Protein AF-A0A183K2U5-F1 (afdb_monomer_lite)

Structure (mmCIF, N/CA/C/O backbone):
data_AF-A0A183K2U5-F1
#
_entry.id   AF-A0A183K2U5-F1
#
loop_
_atom_site.group_PDB
_atom_site.id
_atom_site.type_symbol
_atom_site.label_atom_id
_atom_site.label_alt_id
_atom_site.label_comp_id
_atom_site.label_asym_id
_atom_site.label_entity_id
_atom_site.label_seq_id
_atom_site.pdbx_PDB_ins_code
_atom_site.Cartn_x
_atom_site.Cartn_y
_atom_site.Cartn_z
_atom_site.occupancy
_atom_site.B_iso_or_equiv
_atom_site.auth_seq_id
_atom_site.auth_comp_id
_atom_site.auth_asym_id
_atom_site.auth_atom_id
_atom_site.pdbx_PDB_model_num
ATOM 1 N N . MET A 1 1 ? -10.215 4.666 34.645 1.00 35.78 1 MET A N 1
ATOM 2 C CA . MET A 1 1 ? -9.628 5.693 35.531 1.00 35.78 1 MET A CA 1
ATOM 3 C C . MET A 1 1 ? -9.126 6.843 34.674 1.00 35.78 1 MET A C 1
ATOM 5 O O . MET A 1 1 ? -8.357 6.594 33.752 1.00 35.78 1 MET A O 1
ATOM 9 N N . LEU A 1 2 ? -9.629 8.056 34.915 1.00 41.62 2 LEU A N 1
ATOM 10 C CA . LEU A 1 2 ? -9.205 9.283 34.233 1.00 41.62 2 LEU A CA 1
ATOM 11 C C . LEU A 1 2 ? -7.811 9.688 34.734 1.00 41.62 2 LEU A C 1
ATOM 13 O O . LEU A 1 2 ? -7.571 9.719 35.938 1.00 41.62 2 LEU A O 1
ATOM 17 N N . SER A 1 3 ? -6.882 9.973 33.821 1.00 43.44 3 SER A N 1
ATOM 18 C CA . SER A 1 3 ? -5.580 10.536 34.183 1.00 43.44 3 SER A CA 1
ATOM 19 C C . SER A 1 3 ? -5.747 12.036 34.419 1.00 43.44 3 SER A C 1
ATOM 21 O O . SER A 1 3 ? -5.803 12.812 33.472 1.00 43.44 3 SER A O 1
ATOM 23 N N . ASN A 1 4 ? -5.813 12.444 35.686 1.00 51.34 4 ASN A N 1
ATOM 24 C CA . ASN A 1 4 ? -6.000 13.839 36.108 1.00 51.34 4 ASN A CA 1
ATOM 25 C C . ASN A 1 4 ? -4.721 14.701 36.018 1.00 51.34 4 ASN A C 1
ATOM 27 O O . ASN A 1 4 ? -4.614 15.704 36.721 1.00 51.34 4 ASN A O 1
ATOM 31 N N . LYS A 1 5 ? -3.726 14.327 35.204 1.00 52.75 5 LYS A N 1
ATOM 32 C CA . LYS A 1 5 ? -2.499 15.120 35.036 1.00 52.75 5 LYS A CA 1
ATOM 33 C C . LYS A 1 5 ? -2.330 15.571 33.583 1.00 52.75 5 LYS A C 1
ATOM 35 O O . LYS A 1 5 ? -2.368 14.713 32.697 1.00 52.75 5 LYS A O 1
ATOM 40 N N . PRO A 1 6 ? -2.119 16.876 33.332 1.00 54.81 6 PRO A N 1
ATOM 41 C CA . PRO A 1 6 ? -1.833 17.376 31.996 1.00 54.81 6 PRO A CA 1
ATOM 42 C C . PRO A 1 6 ? -0.480 16.835 31.519 1.00 54.81 6 PRO A C 1
ATOM 44 O O . PRO A 1 6 ? 0.521 16.931 32.229 1.00 54.81 6 PRO A O 1
ATOM 47 N N . GLN A 1 7 ? -0.439 16.276 30.310 1.00 56.00 7 GLN A N 1
ATOM 48 C CA . GLN A 1 7 ? 0.816 15.960 29.627 1.00 56.00 7 GLN A CA 1
ATOM 49 C C . GLN A 1 7 ? 1.183 17.173 28.768 1.00 56.00 7 GLN A C 1
ATOM 51 O O . GLN A 1 7 ? 0.490 17.481 27.801 1.00 56.00 7 GLN A O 1
ATOM 56 N N . GLY A 1 8 ? 2.219 17.919 29.167 1.00 62.19 8 GLY A N 1
ATOM 57 C CA . GLY A 1 8 ? 2.705 19.083 28.410 1.00 62.19 8 GLY A CA 1
ATOM 58 C C . GLY A 1 8 ? 1.674 20.208 28.228 1.00 62.19 8 GLY A C 1
ATOM 59 O O . GLY A 1 8 ? 1.633 20.826 27.172 1.00 62.19 8 GLY A O 1
ATOM 60 N N . GLY A 1 9 ? 0.795 20.440 29.212 1.00 68.75 9 GLY A N 1
ATOM 61 C CA . GLY A 1 9 ? -0.266 21.460 29.131 1.00 68.75 9 GLY A CA 1
ATOM 62 C C . GLY A 1 9 ? -1.542 21.018 28.402 1.00 68.75 9 GLY A C 1
ATOM 63 O O . GLY A 1 9 ? -2.513 21.769 28.369 1.00 68.75 9 GLY A O 1
ATOM 64 N N . THR A 1 10 ? -1.584 19.788 27.879 1.00 67.94 10 THR A N 1
ATOM 65 C CA . THR A 1 10 ? -2.770 19.209 27.232 1.00 67.94 10 THR A CA 1
ATOM 66 C C . THR A 1 10 ? -3.472 18.227 28.170 1.00 67.94 10 THR A C 1
ATOM 68 O O . THR A 1 10 ? -2.846 17.322 28.731 1.00 67.94 10 THR A O 1
ATOM 71 N N . TRP A 1 11 ? -4.790 18.377 28.331 1.00 70.38 11 TRP A N 1
ATOM 72 C CA . TRP A 1 11 ? -5.633 17.383 28.998 1.00 70.38 11 TRP A CA 1
ATOM 73 C C . TRP A 1 11 ? -6.009 16.286 28.002 1.00 70.38 11 TRP A C 1
ATOM 75 O O . TRP A 1 11 ? -6.699 16.544 27.018 1.00 70.38 11 TRP A O 1
ATOM 85 N N . ALA A 1 12 ? -5.559 15.059 28.257 1.00 73.38 12 ALA A N 1
ATOM 86 C CA . ALA A 1 12 ? -5.861 13.909 27.415 1.00 73.38 12 ALA A CA 1
ATOM 87 C C . ALA A 1 12 ? -6.931 13.025 28.071 1.00 73.38 12 ALA A C 1
ATOM 89 O O . ALA A 1 12 ? -6.702 12.414 29.117 1.00 73.38 12 ALA A O 1
ATOM 90 N N . TYR A 1 13 ? -8.090 12.914 27.424 1.00 76.44 13 TYR A N 1
ATOM 91 C CA . TYR A 1 13 ? -9.154 11.998 27.833 1.00 76.44 13 TYR A CA 1
ATOM 92 C C . TYR A 1 13 ? -8.986 10.669 27.100 1.00 76.44 13 TYR A C 1
ATOM 94 O O . TYR A 1 13 ? -9.321 10.541 25.923 1.00 76.44 13 TYR A O 1
ATOM 102 N N . ARG A 1 14 ? -8.433 9.667 27.790 1.00 78.12 14 ARG A N 1
ATOM 103 C CA . ARG A 1 14 ? -8.202 8.340 27.210 1.00 78.12 14 ARG A CA 1
ATOM 104 C C . ARG A 1 14 ? -9.402 7.428 27.448 1.00 78.12 14 ARG A C 1
ATOM 106 O O . ARG A 1 14 ? -9.672 7.044 28.584 1.00 78.12 14 ARG A O 1
ATOM 113 N N . VAL A 1 15 ? -10.064 7.026 26.367 1.00 80.00 15 VAL A N 1
ATOM 114 C CA . VAL A 1 15 ? -11.044 5.932 26.374 1.00 80.00 15 VAL A CA 1
ATOM 115 C C . VAL A 1 15 ? -10.327 4.643 25.985 1.00 80.00 15 VAL A C 1
ATOM 117 O O . VAL A 1 15 ? -9.595 4.606 24.997 1.00 80.00 15 VAL A O 1
ATOM 120 N N . VAL A 1 16 ? -10.505 3.591 26.782 1.00 82.25 16 VAL A N 1
ATOM 121 C CA . VAL A 1 16 ? -9.939 2.265 26.513 1.00 82.25 16 VAL A CA 1
ATOM 122 C C . VAL A 1 16 ? -11.089 1.279 26.395 1.00 82.25 16 VAL A C 1
ATOM 124 O O . VAL A 1 16 ? -11.816 1.059 27.360 1.00 82.25 16 VAL A O 1
ATOM 127 N N . LEU A 1 17 ? -11.237 0.696 25.208 1.00 79.19 17 LEU A N 1
ATOM 128 C CA . LEU A 1 17 ? -12.183 -0.381 24.949 1.00 79.19 17 LEU A CA 1
ATOM 129 C C . LEU A 1 17 ? -11.434 -1.719 25.037 1.00 79.19 17 LEU A C 1
ATOM 131 O O . LEU A 1 17 ? -10.534 -1.995 24.234 1.00 79.19 17 LEU A O 1
ATOM 135 N N . ASN A 1 18 ? -11.790 -2.524 26.036 1.00 80.19 18 ASN A N 1
ATOM 136 C CA . ASN A 1 18 ? -11.245 -3.863 26.265 1.00 80.19 18 ASN A CA 1
ATOM 137 C C . ASN A 1 18 ? -12.247 -4.917 25.789 1.00 80.19 18 ASN A C 1
ATOM 139 O O . ASN A 1 18 ? -13.444 -4.661 25.817 1.00 80.19 18 ASN A O 1
ATOM 143 N N . GLN A 1 19 ? -11.7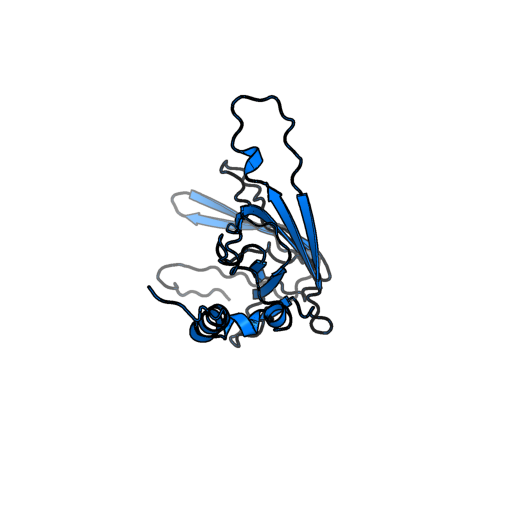54 -6.095 25.387 1.00 83.31 19 GLN A N 1
ATOM 144 C CA . GLN A 1 19 ? -12.591 -7.230 24.962 1.00 83.31 19 GLN A CA 1
ATOM 145 C C . GLN A 1 19 ? -13.635 -6.826 23.902 1.00 83.31 19 GLN A C 1
ATOM 147 O O . GLN A 1 19 ? -14.836 -6.993 24.086 1.00 83.31 19 GLN A O 1
ATOM 152 N N . ILE A 1 20 ? -13.155 -6.249 22.794 1.00 83.12 20 ILE A N 1
ATOM 153 C CA . ILE A 1 20 ? -14.001 -5.810 21.677 1.00 83.12 20 ILE A CA 1
ATOM 154 C C . ILE A 1 20 ? -14.855 -6.978 21.175 1.00 83.12 20 ILE A C 1
ATOM 156 O O . ILE A 1 20 ? -14.341 -8.048 20.859 1.00 83.12 20 ILE A O 1
ATOM 160 N N . THR A 1 21 ? -16.154 -6.730 21.061 1.00 88.25 21 THR A N 1
ATOM 161 C CA . THR A 1 21 ? -17.156 -7.639 20.488 1.00 88.25 21 THR A CA 1
ATOM 162 C C . THR A 1 21 ? -17.820 -6.967 19.291 1.00 88.25 21 THR A C 1
ATOM 164 O O . THR A 1 21 ? -17.635 -5.769 19.074 1.00 88.25 21 THR A O 1
ATOM 167 N N . SER A 1 22 ? -18.635 -7.704 18.534 1.00 85.88 22 SER A N 1
ATOM 168 C CA . SER A 1 22 ? -19.388 -7.157 17.395 1.00 85.88 22 SER A CA 1
ATOM 169 C C . SER A 1 22 ? -20.237 -5.932 17.758 1.00 85.88 22 SER A C 1
ATOM 171 O O . SER A 1 22 ? -20.364 -5.021 16.949 1.00 85.88 22 SER A O 1
ATOM 173 N N . GLN A 1 23 ? -20.750 -5.861 18.989 1.00 88.88 23 GLN A N 1
ATOM 174 C CA . GLN A 1 23 ? -21.552 -4.733 19.479 1.00 88.88 23 GLN A CA 1
ATOM 175 C C . GLN A 1 23 ? -20.765 -3.423 19.607 1.00 88.88 23 GLN A C 1
ATOM 177 O O . GLN A 1 23 ? -21.372 -2.363 19.657 1.00 88.88 23 GLN A O 1
ATOM 182 N N . HIS A 1 24 ? -19.434 -3.485 19.666 1.00 89.38 24 HIS A N 1
ATOM 183 C CA . HIS A 1 24 ? -18.562 -2.313 19.757 1.00 89.38 24 HIS A CA 1
ATOM 184 C C . HIS A 1 24 ? -18.124 -1.791 18.380 1.00 89.38 24 HIS A C 1
ATOM 186 O O . HIS A 1 24 ? -17.450 -0.767 18.298 1.00 89.38 24 HIS A O 1
ATOM 192 N N . LEU A 1 25 ? -18.443 -2.507 17.296 1.00 89.00 25 LEU A N 1
ATOM 193 C CA . LEU A 1 25 ? -18.005 -2.163 15.943 1.00 89.00 25 LEU A CA 1
ATOM 194 C C . LEU A 1 25 ? -18.954 -1.140 15.317 1.00 89.00 25 LEU A C 1
ATOM 196 O O . LEU A 1 25 ? -19.817 -1.478 14.507 1.00 89.00 25 LEU A O 1
ATOM 200 N N . HIS A 1 26 ? -18.831 0.112 15.740 1.00 88.31 26 HIS A N 1
ATOM 201 C CA . HIS A 1 26 ? -19.647 1.207 15.232 1.00 88.31 26 HIS A CA 1
ATOM 202 C C . HIS A 1 26 ? -18.900 2.544 15.283 1.00 88.31 26 HIS A C 1
ATOM 204 O O . HIS A 1 26 ? -17.752 2.646 15.727 1.00 88.31 26 HIS A O 1
ATOM 210 N N . GLU A 1 27 ? -19.569 3.594 14.810 1.00 90.81 27 GLU A N 1
ATOM 211 C CA . GLU A 1 27 ? -19.075 4.961 14.902 1.00 90.81 27 GLU A CA 1
ATOM 212 C C . GLU A 1 27 ? -19.285 5.511 16.322 1.00 90.81 27 GLU A C 1
ATOM 214 O O . GLU A 1 27 ? -20.368 5.421 16.902 1.00 90.81 27 GLU A O 1
ATOM 219 N N . TYR A 1 28 ? -18.233 6.090 16.881 1.00 89.00 28 TYR A N 1
ATOM 220 C CA . TYR A 1 28 ? -18.214 6.845 18.121 1.00 89.00 28 TYR A CA 1
ATOM 221 C C . TYR A 1 28 ? -18.011 8.325 17.808 1.00 89.00 28 TYR A C 1
ATOM 223 O O . TYR A 1 28 ? -17.389 8.696 16.812 1.00 89.00 28 TYR A O 1
ATOM 231 N N . MET A 1 29 ? -18.490 9.186 18.699 1.00 90.06 29 MET A N 1
ATOM 232 C CA . MET A 1 29 ? -18.302 10.628 18.597 1.00 90.06 29 MET A CA 1
ATOM 233 C C . MET A 1 29 ? -17.477 11.126 19.778 1.00 90.06 29 MET A C 1
ATOM 235 O O . MET A 1 29 ? -17.897 11.043 20.931 1.00 90.06 29 MET A O 1
ATOM 239 N N . CYS A 1 30 ? -16.304 11.671 19.479 1.00 88.38 30 CYS A N 1
ATOM 240 C CA . CYS A 1 30 ? -15.515 12.441 20.423 1.00 88.38 30 CYS A CA 1
ATOM 241 C C . CYS A 1 30 ? -15.963 13.900 20.350 1.00 88.38 30 CYS A C 1
ATOM 243 O O . CYS A 1 30 ? -15.876 14.523 19.293 1.00 88.38 30 CYS A O 1
ATOM 245 N N . LYS A 1 31 ? -16.453 14.444 21.462 1.00 89.94 31 LYS A N 1
ATOM 246 C CA . LYS A 1 31 ? -16.881 15.840 21.559 1.00 89.94 31 LYS A CA 1
ATOM 247 C C . LYS A 1 31 ? -15.952 16.594 22.498 1.00 89.94 31 LYS A C 1
ATOM 249 O O . LYS A 1 31 ? -15.864 16.259 23.677 1.00 89.94 31 LYS A O 1
ATOM 254 N N . ALA A 1 32 ? -15.301 17.629 21.982 1.00 88.81 32 ALA A N 1
ATOM 255 C CA . ALA A 1 32 ? -14.567 18.605 22.777 1.00 88.81 32 ALA A CA 1
ATOM 256 C C . ALA A 1 32 ? -15.425 19.865 22.930 1.00 88.81 32 ALA A C 1
ATOM 258 O O . ALA A 1 32 ? -16.051 20.310 21.965 1.00 88.81 32 ALA A O 1
ATOM 259 N N . ASN A 1 33 ? -15.489 20.428 24.136 1.00 91.69 33 ASN A N 1
ATOM 260 C CA . ASN A 1 33 ? -16.308 21.602 24.434 1.00 91.69 33 ASN A CA 1
ATOM 261 C C . ASN A 1 33 ? -15.547 22.574 25.342 1.00 91.69 33 ASN A C 1
ATOM 263 O O . ASN A 1 33 ? -14.947 22.147 26.328 1.00 91.69 33 ASN A O 1
ATOM 267 N N . ASN A 1 34 ? -15.593 23.865 25.021 1.00 90.00 34 ASN A N 1
ATOM 268 C CA . ASN A 1 34 ? -15.089 24.953 25.856 1.00 90.00 34 ASN A CA 1
ATOM 269 C C . ASN A 1 34 ? -16.057 26.153 25.809 1.00 90.00 34 ASN A C 1
ATOM 271 O O . ASN A 1 34 ? -17.138 26.066 25.231 1.00 90.00 34 ASN A O 1
ATOM 275 N N . SER A 1 35 ? -15.687 27.274 26.431 1.00 95.69 35 SER A N 1
ATOM 276 C CA . SER A 1 35 ? -16.526 28.482 26.469 1.00 95.69 35 SER A CA 1
ATOM 277 C C . SER A 1 35 ? -16.775 29.128 25.099 1.00 95.69 35 SER A C 1
ATOM 279 O O . SER A 1 35 ? -17.716 29.904 24.972 1.00 95.69 35 SER A O 1
ATOM 281 N N . LEU A 1 36 ? -15.957 28.829 24.086 1.00 95.12 36 LEU A N 1
ATOM 282 C CA . LEU A 1 36 ? -16.070 29.384 22.733 1.00 95.12 36 LEU A CA 1
ATOM 283 C C . LEU A 1 36 ? -16.898 28.495 21.797 1.00 95.12 36 LEU A C 1
ATOM 285 O O . LEU A 1 36 ? -17.359 28.963 20.759 1.00 95.12 36 LEU A O 1
ATOM 289 N N . GLY A 1 37 ? -17.086 27.219 22.138 1.00 94.00 37 GLY A N 1
ATOM 290 C CA . GLY A 1 37 ? -17.898 26.303 21.352 1.00 94.00 37 GLY A CA 1
ATOM 291 C C . GLY A 1 37 ? -17.487 24.846 21.496 1.00 94.00 37 GLY A C 1
ATOM 292 O O . GLY A 1 37 ? -16.768 24.448 22.416 1.00 94.00 37 GLY A O 1
ATOM 293 N N . SER A 1 38 ? -17.955 24.036 20.546 1.00 93.38 38 SER A N 1
ATOM 294 C CA . SER A 1 38 ? -17.740 22.596 20.547 1.00 93.38 38 SER A CA 1
ATOM 295 C C . SER A 1 38 ? -17.331 22.075 19.176 1.00 93.38 38 SER A C 1
ATOM 297 O O . SER A 1 38 ? -17.865 22.496 18.153 1.00 93.38 38 SER A O 1
ATOM 299 N N . VAL A 1 39 ? -16.405 21.119 19.178 1.00 92.88 39 VAL A N 1
ATOM 300 C CA . VAL A 1 39 ? -15.969 20.374 17.997 1.00 92.88 39 VAL A CA 1
ATOM 301 C C . VAL A 1 39 ? -16.289 18.901 18.213 1.00 92.88 39 VAL A C 1
ATOM 303 O O . VAL A 1 39 ? -16.010 18.347 19.278 1.00 92.88 39 VAL A O 1
ATOM 306 N N . ASN A 1 40 ? -16.860 18.269 17.188 1.00 90.31 40 ASN A N 1
ATOM 307 C CA . ASN A 1 40 ? -17.148 16.840 17.167 1.00 90.31 40 ASN A CA 1
ATOM 308 C C . ASN A 1 40 ? -16.226 16.148 16.161 1.00 90.31 40 ASN A C 1
ATOM 310 O O . ASN A 1 40 ? -16.131 16.576 15.013 1.00 90.31 40 ASN A O 1
ATOM 314 N N . GLN A 1 41 ? -15.611 15.046 16.573 1.00 88.25 41 GLN A N 1
ATOM 315 C CA . GLN A 1 41 ? -14.818 14.171 15.724 1.00 88.25 41 GLN A CA 1
ATOM 316 C C . GLN A 1 41 ? -15.409 12.763 15.768 1.00 88.25 41 GLN A C 1
ATOM 318 O O . GLN A 1 41 ? -15.534 12.163 16.835 1.00 88.25 41 GLN A O 1
ATOM 323 N N . LYS A 1 42 ? -15.763 12.229 14.601 1.00 87.56 42 LYS A N 1
ATOM 324 C CA . LYS A 1 42 ? -16.209 10.840 14.457 1.00 87.56 42 LYS A CA 1
ATOM 325 C C . LYS A 1 42 ? -15.004 9.898 14.455 1.00 87.56 42 LYS A C 1
ATOM 327 O O . LYS A 1 42 ? -13.953 10.238 13.903 1.00 87.56 42 LYS A O 1
ATOM 332 N N . LEU A 1 43 ? -15.173 8.732 15.067 1.00 84.75 43 LEU A N 1
ATOM 333 C CA . LEU A 1 43 ? -14.204 7.644 15.127 1.00 84.75 43 LEU A CA 1
ATOM 334 C C . LEU A 1 43 ? -14.928 6.332 14.838 1.00 84.75 43 LEU A C 1
ATOM 336 O O . LEU A 1 43 ? -15.852 5.981 15.556 1.00 84.75 43 LEU A O 1
ATOM 340 N N . GLU A 1 44 ? -14.489 5.580 13.841 1.00 86.44 44 GLU A N 1
ATOM 341 C CA . GLU A 1 44 ? -15.018 4.243 13.582 1.00 86.44 44 GLU A CA 1
ATOM 342 C C . GLU A 1 44 ? -14.163 3.190 14.290 1.00 86.44 44 GLU A C 1
ATOM 344 O O . GLU A 1 44 ? -12.939 3.161 14.133 1.00 86.44 44 GLU A O 1
ATOM 349 N N . VAL A 1 45 ? -14.801 2.314 15.069 1.00 86.44 45 VAL A N 1
ATOM 350 C CA . VAL A 1 45 ? -14.155 1.105 15.587 1.00 86.44 45 VAL A CA 1
ATOM 351 C C . VAL A 1 45 ? -14.479 -0.038 14.636 1.00 86.44 45 VAL A C 1
ATOM 353 O O . VAL A 1 45 ? -15.630 -0.435 14.491 1.00 86.44 45 VAL A O 1
ATOM 356 N N . THR A 1 46 ? -13.449 -0.574 13.990 1.00 88.88 46 THR A N 1
ATOM 357 C CA . THR A 1 46 ? -13.569 -1.637 12.990 1.00 88.88 46 THR A CA 1
ATOM 358 C C . THR A 1 46 ? -12.539 -2.736 13.235 1.00 88.88 46 THR A C 1
ATOM 360 O O . THR A 1 46 ? -11.552 -2.548 13.950 1.00 88.88 46 THR A O 1
ATOM 363 N N . VAL A 1 47 ? -12.781 -3.900 12.638 1.00 88.75 47 VAL A N 1
ATOM 364 C CA . VAL A 1 47 ? -11.817 -5.005 12.565 1.00 88.75 47 VAL A CA 1
ATOM 365 C C . VAL A 1 47 ? -10.858 -4.862 11.384 1.00 88.75 47 VAL A C 1
ATOM 367 O O . VAL A 1 47 ? -9.876 -5.597 11.327 1.00 88.75 47 VAL A O 1
ATOM 370 N N . ALA A 1 48 ? -11.114 -3.941 10.450 1.00 90.94 48 ALA A N 1
ATOM 371 C CA . ALA A 1 48 ? -10.231 -3.699 9.315 1.00 90.94 48 ALA A CA 1
ATOM 372 C C . ALA A 1 48 ? -8.866 -3.140 9.763 1.00 90.94 48 ALA A C 1
ATOM 374 O O . ALA A 1 48 ? -8.797 -2.398 10.748 1.00 90.94 48 ALA A O 1
ATOM 375 N N . PRO A 1 49 ? -7.773 -3.448 9.041 1.00 91.50 49 PRO A N 1
ATOM 376 C CA . PRO A 1 49 ? -6.509 -2.747 9.230 1.00 91.50 49 PRO A CA 1
ATOM 377 C C . PRO A 1 49 ? -6.708 -1.246 9.001 1.00 91.50 49 PRO A C 1
ATOM 379 O O . PRO A 1 49 ? -7.492 -0.845 8.138 1.00 91.50 49 PRO A O 1
ATOM 382 N N . ALA A 1 50 ? -5.960 -0.398 9.700 1.00 89.81 50 ALA A N 1
ATOM 383 C CA . ALA A 1 50 ? -5.920 1.021 9.372 1.00 89.81 50 ALA A CA 1
ATOM 384 C C . ALA A 1 50 ? -5.444 1.214 7.916 1.00 89.81 50 ALA A C 1
ATOM 386 O O . ALA A 1 50 ? -4.590 0.446 7.456 1.00 89.81 50 ALA A O 1
ATOM 387 N N . PRO A 1 51 ? -5.952 2.224 7.186 1.00 91.44 51 PRO A N 1
ATOM 388 C CA . PRO A 1 51 ? -5.485 2.524 5.837 1.00 91.44 51 PRO A CA 1
ATOM 389 C C . PRO A 1 51 ? -3.948 2.574 5.770 1.00 91.44 51 PRO A C 1
ATOM 391 O O . PRO A 1 51 ? -3.336 3.295 6.567 1.00 91.44 51 PRO A O 1
ATOM 394 N N . PRO A 1 52 ? -3.303 1.805 4.876 1.00 92.25 52 PRO A N 1
ATOM 395 C CA . PRO A 1 52 ? -1.852 1.795 4.771 1.00 92.25 52 PRO A CA 1
ATOM 396 C C . PRO A 1 52 ? -1.316 3.146 4.292 1.00 92.25 52 PRO A C 1
ATOM 398 O O . PRO A 1 52 ? -1.896 3.798 3.420 1.00 92.25 52 PRO A O 1
ATOM 401 N N . LYS A 1 53 ? -0.169 3.542 4.845 1.00 91.75 53 LYS A N 1
ATOM 402 C CA . LYS A 1 53 ? 0.554 4.767 4.504 1.00 91.75 53 LYS A CA 1
ATOM 403 C C . LYS A 1 53 ? 1.911 4.418 3.904 1.00 91.75 53 LYS A C 1
ATOM 405 O O . LYS A 1 53 ? 2.716 3.762 4.559 1.00 91.75 53 LYS A O 1
ATOM 410 N N . ILE A 1 54 ? 2.169 4.891 2.688 1.00 91.62 54 ILE A N 1
ATOM 411 C CA . ILE A 1 54 ? 3.473 4.763 2.026 1.00 91.62 54 ILE A CA 1
ATOM 412 C C . ILE A 1 54 ? 4.459 5.748 2.667 1.00 91.62 54 ILE A C 1
ATOM 414 O O . ILE A 1 54 ? 4.102 6.890 2.967 1.00 91.62 54 ILE A O 1
ATOM 418 N N . LEU A 1 55 ? 5.674 5.269 2.925 1.00 89.88 55 LEU A N 1
ATOM 419 C CA . LEU A 1 55 ? 6.756 5.977 3.610 1.00 89.88 55 LEU A CA 1
ATOM 420 C C . LEU A 1 55 ? 8.031 6.096 2.759 1.00 89.88 55 LEU A C 1
ATOM 422 O O . LEU A 1 55 ? 8.904 6.883 3.112 1.00 89.88 55 LEU A O 1
ATOM 426 N N . SER A 1 56 ? 8.168 5.318 1.683 1.00 90.00 56 SER A N 1
ATOM 427 C CA . SER A 1 56 ? 9.299 5.416 0.753 1.00 90.00 56 SER A CA 1
ATOM 428 C C . SER A 1 56 ? 9.317 6.756 0.000 1.00 90.00 56 SER A C 1
ATOM 430 O O . SER A 1 56 ? 8.291 7.425 -0.139 1.00 90.00 56 SER A O 1
ATOM 432 N N . SER A 1 57 ? 10.496 7.161 -0.483 1.00 89.88 57 SER A N 1
ATOM 433 C CA . SER A 1 57 ? 10.689 8.375 -1.290 1.00 89.88 57 SER A CA 1
ATOM 434 C C . SER A 1 57 ? 9.960 8.287 -2.629 1.00 89.88 57 SER A C 1
ATOM 436 O O . SER A 1 57 ? 9.784 7.210 -3.187 1.00 89.88 57 SER A O 1
ATOM 438 N N . ASN A 1 58 ? 9.584 9.423 -3.208 1.00 89.75 58 ASN A N 1
ATOM 439 C CA . ASN A 1 58 ? 8.967 9.499 -4.539 1.00 89.75 58 ASN A CA 1
ATOM 440 C C . ASN A 1 58 ? 9.979 9.370 -5.705 1.00 89.75 58 ASN A C 1
ATOM 442 O O . ASN A 1 58 ? 9.688 9.773 -6.831 1.00 89.75 58 ASN A O 1
ATOM 446 N N . SER A 1 59 ? 11.164 8.815 -5.452 1.00 86.81 59 SER A N 1
ATOM 447 C CA . SER A 1 59 ? 12.232 8.617 -6.434 1.00 86.81 59 SER A CA 1
ATOM 448 C C . SER A 1 59 ? 13.041 7.357 -6.124 1.00 86.81 59 SER A C 1
ATOM 450 O O . SER A 1 59 ? 13.057 6.882 -4.985 1.00 86.81 59 SER A O 1
ATOM 452 N N . THR A 1 60 ? 13.701 6.832 -7.156 1.00 90.75 60 THR A N 1
ATOM 453 C CA . THR A 1 60 ? 14.634 5.697 -7.121 1.00 90.75 60 THR A CA 1
ATOM 454 C C . THR A 1 60 ? 15.817 6.002 -8.036 1.00 90.75 60 THR A C 1
ATOM 456 O O . THR A 1 60 ? 15.669 6.743 -9.007 1.00 90.75 60 THR A O 1
ATOM 459 N N . GLU A 1 61 ? 16.985 5.451 -7.725 1.00 92.31 61 GLU A N 1
ATOM 460 C CA . GLU A 1 61 ? 18.168 5.513 -8.593 1.00 92.31 61 GLU A CA 1
ATOM 461 C C . GLU A 1 61 ? 18.157 4.426 -9.678 1.00 92.31 61 GLU A C 1
ATOM 463 O O . GLU A 1 61 ? 18.879 4.533 -10.664 1.00 92.31 61 GLU A O 1
ATOM 468 N N . PHE A 1 62 ? 17.309 3.405 -9.525 1.00 94.44 62 PHE A N 1
ATOM 469 C CA . PHE A 1 62 ? 17.233 2.281 -10.448 1.00 94.44 62 PHE A CA 1
ATOM 470 C C . PHE A 1 62 ? 16.177 2.509 -11.525 1.00 94.44 62 PHE A C 1
ATOM 472 O O . PHE A 1 62 ? 15.014 2.785 -11.222 1.00 94.44 62 PHE A O 1
ATOM 479 N N . ALA A 1 63 ? 16.561 2.322 -12.783 1.00 94.44 63 ALA A N 1
ATOM 480 C CA . ALA A 1 63 ? 15.685 2.484 -13.939 1.00 94.44 63 ALA A CA 1
ATOM 481 C C . ALA A 1 63 ? 14.531 1.464 -13.972 1.00 94.44 63 ALA A C 1
ATOM 483 O O . ALA A 1 63 ? 13.504 1.731 -14.588 1.00 94.44 63 ALA A O 1
ATOM 484 N N . ASP A 1 64 ? 14.673 0.315 -13.304 1.00 93.69 64 ASP A N 1
ATOM 485 C CA . ASP A 1 64 ? 13.734 -0.811 -13.375 1.00 93.69 64 ASP A CA 1
ATOM 486 C C . ASP A 1 64 ? 13.272 -1.349 -12.012 1.00 93.69 64 ASP A C 1
ATOM 488 O O . ASP A 1 64 ? 12.675 -2.428 -11.935 1.00 93.69 64 ASP A O 1
ATOM 492 N N . TYR A 1 65 ? 13.525 -0.615 -10.925 1.00 94.31 65 TYR A N 1
ATOM 493 C CA . TYR A 1 65 ? 13.276 -1.108 -9.574 1.00 94.31 65 TYR A CA 1
ATOM 494 C C . TYR A 1 65 ? 12.880 -0.020 -8.577 1.00 94.31 65 TYR A C 1
ATOM 496 O O . TYR A 1 65 ? 13.396 1.099 -8.591 1.00 94.31 65 TYR A O 1
ATOM 504 N N . TYR A 1 66 ? 11.998 -0.390 -7.649 1.00 93.06 66 TYR A N 1
ATOM 505 C CA . TYR A 1 66 ? 11.598 0.448 -6.527 1.00 93.06 66 TYR A CA 1
ATOM 506 C C . TYR A 1 66 ? 11.497 -0.356 -5.225 1.00 93.06 66 TYR A C 1
ATOM 508 O O . TYR A 1 66 ? 10.869 -1.417 -5.180 1.00 93.06 66 TYR A O 1
ATOM 516 N N . LEU A 1 67 ? 12.091 0.168 -4.149 1.00 92.81 67 LEU A N 1
ATOM 517 C CA . LEU A 1 67 ? 11.946 -0.377 -2.800 1.00 92.81 67 LEU A CA 1
ATOM 518 C C . LEU A 1 67 ? 10.760 0.298 -2.107 1.00 92.81 67 LEU A C 1
ATOM 520 O O . LEU A 1 67 ? 10.876 1.393 -1.552 1.00 92.81 67 LEU A O 1
ATOM 524 N N . LEU A 1 68 ? 9.606 -0.361 -2.137 1.00 92.62 68 LEU A N 1
ATOM 525 C CA . LEU A 1 68 ? 8.398 0.157 -1.507 1.00 92.62 68 LEU A CA 1
ATOM 526 C C . LEU A 1 68 ? 8.477 -0.041 0.007 1.00 92.62 68 LEU A C 1
ATOM 528 O O . LEU A 1 68 ? 8.636 -1.168 0.460 1.00 92.62 68 LEU A O 1
ATOM 532 N N . HIS A 1 69 ? 8.279 1.028 0.777 1.00 91.44 69 HIS A N 1
ATOM 533 C CA . HIS A 1 69 ? 8.171 0.991 2.237 1.00 91.44 69 HIS A CA 1
ATOM 534 C C . HIS A 1 69 ? 6.834 1.591 2.664 1.00 91.44 69 HIS A C 1
ATOM 536 O O . HIS A 1 69 ? 6.476 2.693 2.243 1.00 91.44 69 HIS A O 1
ATOM 542 N N . TRP A 1 70 ? 6.090 0.890 3.514 1.00 92.00 70 TRP A N 1
ATOM 543 C CA . TRP A 1 70 ? 4.802 1.360 4.012 1.00 92.00 70 TRP A CA 1
ATOM 544 C C . TRP A 1 70 ? 4.508 0.865 5.428 1.00 92.00 70 TRP A C 1
ATOM 546 O O . TRP A 1 70 ? 5.169 -0.023 5.968 1.00 92.00 70 TRP A O 1
ATOM 556 N N . THR A 1 71 ? 3.494 1.469 6.044 1.00 91.12 71 THR A N 1
ATOM 557 C CA . THR A 1 71 ? 3.041 1.122 7.388 1.00 91.12 71 THR A CA 1
ATOM 558 C C . THR A 1 71 ? 1.524 1.035 7.492 1.00 91.12 71 THR A C 1
ATOM 560 O O . THR A 1 71 ? 0.795 1.732 6.788 1.00 91.12 71 THR A O 1
ATOM 563 N N . THR A 1 72 ? 1.037 0.188 8.393 1.00 90.75 72 THR A N 1
ATOM 564 C CA . THR A 1 72 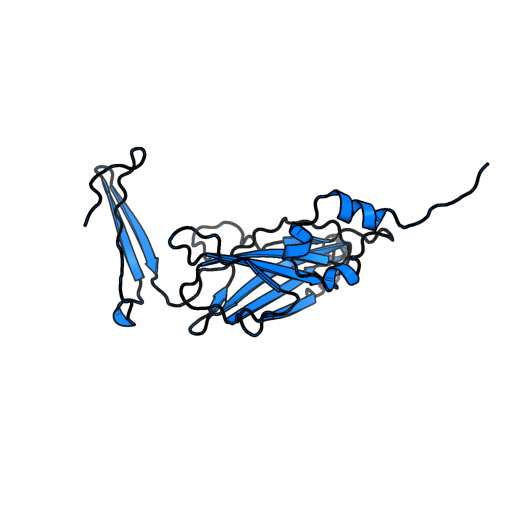? -0.374 0.106 8.792 1.00 90.75 72 THR A CA 1
ATOM 565 C C . THR A 1 72 ? -0.471 -0.229 10.277 1.00 90.75 72 THR A C 1
ATOM 567 O O . THR A 1 72 ? 0.497 -0.669 10.892 1.00 90.75 72 THR A O 1
ATOM 570 N N . ASN A 1 73 ? -1.646 -0.041 10.864 1.00 89.12 73 ASN A N 1
ATOM 571 C CA . ASN A 1 73 ? -1.951 -0.507 12.205 1.00 89.12 73 ASN A CA 1
ATOM 572 C C . ASN A 1 73 ? -3.044 -1.573 12.122 1.00 89.12 73 ASN A C 1
ATOM 574 O O . ASN A 1 73 ? -4.130 -1.305 11.615 1.00 89.12 73 ASN A O 1
ATOM 578 N N . SER A 1 74 ? -2.761 -2.777 12.609 1.00 87.56 74 SER A N 1
ATOM 579 C CA . SER A 1 74 ? -3.725 -3.875 12.618 1.00 87.56 74 SER A CA 1
ATOM 580 C C . SER A 1 74 ? -3.557 -4.705 13.880 1.00 87.56 74 SER A C 1
ATOM 582 O O . SER A 1 74 ? -2.476 -5.231 14.148 1.00 87.56 74 SER A O 1
ATOM 584 N N . ARG A 1 75 ? -4.641 -4.832 14.655 1.00 84.19 75 ARG A N 1
ATOM 585 C CA . ARG A 1 75 ? -4.688 -5.736 15.815 1.00 84.19 75 ARG A CA 1
ATOM 586 C C . ARG A 1 75 ? -4.761 -7.199 15.397 1.00 84.19 75 ARG A C 1
ATOM 588 O O . ARG A 1 75 ? -4.168 -8.045 16.051 1.00 84.19 75 ARG A O 1
ATOM 595 N N . ALA A 1 76 ? -5.505 -7.491 14.333 1.00 85.50 76 ALA A N 1
ATOM 596 C CA . ALA A 1 76 ? -5.536 -8.825 13.757 1.00 85.50 76 ALA A CA 1
ATOM 597 C C . ALA A 1 76 ? -4.283 -9.049 12.887 1.00 85.50 76 ALA A C 1
ATOM 599 O O . ALA A 1 76 ? -3.814 -8.084 12.265 1.00 85.50 76 ALA A O 1
ATOM 600 N N . PRO A 1 77 ? -3.763 -10.287 12.807 1.00 87.00 77 PRO A N 1
ATOM 601 C CA . PRO A 1 77 ? -2.687 -10.639 11.886 1.00 87.00 77 PRO A CA 1
ATOM 602 C C . PRO A 1 77 ? -3.028 -10.239 10.449 1.00 87.00 77 PRO A C 1
ATOM 604 O O . PRO A 1 77 ? -4.161 -10.418 9.996 1.00 87.00 77 PRO A O 1
ATOM 607 N N . LEU A 1 78 ? -2.059 -9.650 9.749 1.00 90.44 78 LEU A N 1
ATOM 608 C CA . LEU A 1 78 ? -2.221 -9.329 8.335 1.00 90.44 78 LEU A CA 1
ATOM 609 C C . LEU A 1 78 ? -2.161 -10.621 7.522 1.00 90.44 78 LEU A C 1
ATOM 611 O O . LEU A 1 78 ? -1.423 -11.537 7.864 1.00 90.44 78 LEU A O 1
ATOM 615 N N . LYS A 1 79 ? -2.943 -10.674 6.447 1.00 91.25 79 LYS A N 1
ATOM 616 C CA . LYS A 1 79 ? -2.996 -11.823 5.545 1.00 91.25 79 LYS A CA 1
ATOM 617 C C . LYS A 1 79 ? -2.225 -11.544 4.265 1.00 91.25 79 LYS A C 1
ATOM 619 O O . LYS A 1 79 ? -1.387 -12.331 3.853 1.00 91.25 79 LYS A O 1
ATOM 624 N N . ASN A 1 80 ? -2.514 -10.424 3.613 1.00 93.06 80 ASN A N 1
ATOM 625 C CA . ASN A 1 80 ? -1.844 -10.047 2.377 1.00 93.06 80 ASN A CA 1
ATOM 626 C C . ASN A 1 80 ? -1.926 -8.541 2.125 1.00 93.06 80 ASN A C 1
ATOM 628 O O . ASN A 1 80 ? -2.683 -7.806 2.771 1.00 93.06 80 ASN A O 1
ATOM 632 N N . VAL A 1 81 ? -1.134 -8.102 1.156 1.00 94.06 81 VAL A N 1
ATOM 633 C CA . VAL A 1 81 ? -1.254 -6.788 0.538 1.00 94.06 81 VAL A CA 1
ATOM 634 C C . VAL A 1 81 ? -1.265 -6.940 -0.972 1.00 94.06 81 VAL A C 1
ATOM 636 O O . VAL A 1 81 ? -0.508 -7.716 -1.547 1.00 94.06 81 VAL A O 1
ATOM 639 N N . THR A 1 82 ? -2.136 -6.178 -1.612 1.00 94.88 82 THR A N 1
ATOM 640 C CA . THR A 1 82 ? -2.152 -5.976 -3.054 1.00 94.88 82 THR A CA 1
ATOM 641 C C . THR A 1 82 ? -1.548 -4.612 -3.350 1.00 94.88 82 THR A C 1
ATOM 643 O O . THR A 1 82 ? -2.029 -3.596 -2.843 1.00 94.88 82 THR A O 1
ATOM 646 N N . VAL A 1 83 ? -0.489 -4.598 -4.151 1.00 94.19 83 VAL A N 1
ATOM 647 C CA . VAL A 1 83 ? 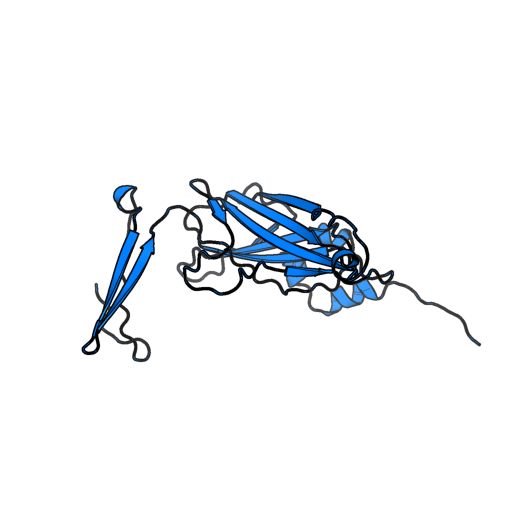0.172 -3.401 -4.667 1.00 94.19 83 VAL A CA 1
ATOM 648 C C . VAL A 1 83 ? -0.248 -3.230 -6.117 1.00 94.19 83 VAL A C 1
ATOM 650 O O . VAL A 1 83 ? 0.070 -4.060 -6.968 1.00 94.19 83 VAL A O 1
ATOM 653 N N . THR A 1 84 ? -0.954 -2.144 -6.397 1.00 93.50 84 THR A N 1
ATOM 654 C CA . THR A 1 84 ? -1.352 -1.768 -7.751 1.00 93.50 84 THR A CA 1
ATOM 655 C C . THR A 1 84 ? -0.458 -0.631 -8.227 1.00 93.50 84 THR A C 1
ATOM 657 O O . THR A 1 84 ? -0.375 0.398 -7.556 1.00 93.50 84 THR A O 1
ATOM 660 N N . ILE A 1 85 ? 0.192 -0.819 -9.373 1.00 92.56 85 ILE A N 1
ATOM 661 C CA . ILE A 1 85 ? 1.131 0.114 -9.999 1.00 92.56 85 ILE A CA 1
ATOM 662 C C . ILE A 1 85 ? 0.558 0.497 -11.362 1.00 92.56 85 ILE A C 1
ATOM 664 O O . ILE A 1 85 ? 0.290 -0.373 -12.185 1.00 92.56 85 ILE A O 1
ATOM 668 N N . SER A 1 86 ? 0.346 1.786 -11.592 1.00 91.31 86 SER A N 1
ATOM 669 C CA . SER A 1 86 ? -0.110 2.324 -12.872 1.00 91.31 86 SER A CA 1
ATOM 670 C C . SER A 1 86 ? 1.029 3.098 -13.522 1.00 91.31 86 SER A C 1
ATOM 672 O O . SER A 1 86 ? 1.420 4.148 -13.012 1.00 91.31 86 SER A O 1
ATOM 674 N N . GLU A 1 87 ? 1.530 2.607 -14.650 1.00 89.19 87 GLU A N 1
ATOM 675 C CA . GLU A 1 87 ? 2.605 3.239 -15.412 1.00 89.19 87 GLU A CA 1
ATOM 676 C C . GLU A 1 87 ? 2.042 4.248 -16.420 1.00 89.19 87 GLU A C 1
ATOM 678 O O . GLU A 1 87 ? 1.140 3.942 -17.209 1.00 89.19 87 GLU A O 1
ATOM 683 N N . ILE A 1 88 ? 2.586 5.463 -16.400 1.00 81.94 88 ILE A N 1
ATOM 684 C CA . ILE A 1 88 ? 2.212 6.577 -17.271 1.00 81.94 88 ILE A CA 1
ATOM 685 C C . ILE A 1 88 ? 3.482 7.031 -17.996 1.00 81.94 88 ILE A C 1
ATOM 687 O O . ILE A 1 88 ? 4.371 7.645 -17.403 1.00 81.94 88 ILE A O 1
ATOM 691 N N . SER A 1 89 ? 3.586 6.713 -19.287 1.00 69.25 89 SER A N 1
ATOM 692 C CA . SER A 1 89 ? 4.749 7.086 -20.100 1.00 69.25 89 SER A CA 1
ATOM 693 C C . SER A 1 89 ? 4.815 8.600 -20.336 1.00 69.25 89 SER A C 1
ATOM 695 O O . SER A 1 89 ? 3.789 9.216 -20.646 1.00 69.25 89 SER A O 1
ATOM 697 N N . ALA A 1 90 ? 6.020 9.180 -20.298 1.00 57.38 90 ALA A N 1
ATOM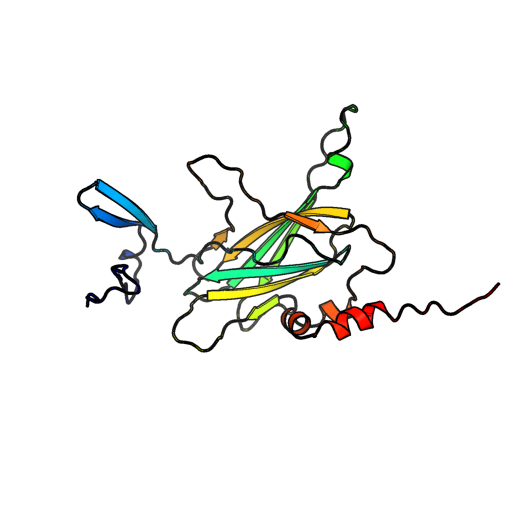 698 C CA . ALA A 1 90 ? 6.270 10.606 -20.554 1.00 57.38 90 ALA A CA 1
ATOM 699 C C . ALA A 1 90 ? 5.796 11.084 -21.946 1.00 57.38 90 ALA A C 1
ATOM 701 O O . ALA A 1 90 ? 5.414 12.241 -22.108 1.00 57.38 90 ALA A O 1
ATOM 702 N N . ASN A 1 91 ? 5.695 10.176 -22.926 1.00 52.28 91 ASN A N 1
ATOM 703 C CA . ASN A 1 91 ? 5.167 10.449 -24.274 1.00 52.28 91 ASN A CA 1
ATOM 704 C C . ASN A 1 91 ? 3.697 10.918 -24.299 1.00 52.28 91 ASN A C 1
ATOM 706 O O . ASN A 1 91 ? 3.175 11.261 -25.357 1.00 52.28 91 ASN A O 1
ATOM 710 N N . THR A 1 92 ? 3.016 10.909 -23.153 1.00 50.81 92 THR A N 1
ATOM 711 C CA . THR A 1 92 ? 1.627 11.367 -23.008 1.00 50.81 92 THR A CA 1
ATOM 712 C C . THR A 1 92 ? 1.534 12.834 -22.570 1.00 50.81 92 THR A C 1
ATOM 714 O O . THR A 1 92 ? 0.466 13.428 -22.683 1.00 50.81 92 THR A O 1
ATOM 717 N N . GLU A 1 93 ? 2.626 13.440 -22.085 1.00 49.22 93 GLU A N 1
ATOM 718 C CA . GLU A 1 93 ? 2.626 14.818 -21.557 1.00 49.22 93 GLU A CA 1
ATOM 719 C C . GLU A 1 93 ? 3.043 15.876 -22.602 1.00 49.22 93 GLU A C 1
ATOM 721 O O . GLU A 1 93 ? 2.835 17.069 -22.388 1.00 49.22 93 GLU A O 1
ATOM 726 N N . SER A 1 94 ? 3.561 15.472 -23.769 1.00 45.31 94 SER A N 1
ATOM 727 C CA . SER A 1 94 ? 4.155 16.371 -24.774 1.00 45.31 94 SER A CA 1
ATOM 728 C C . SER A 1 94 ? 3.524 16.248 -26.167 1.00 45.31 94 SER A C 1
ATOM 730 O O . SER A 1 94 ? 4.193 15.979 -27.162 1.00 45.31 94 SER A O 1
ATOM 732 N N . SER A 1 95 ? 2.215 16.484 -26.288 1.00 42.78 95 SER A N 1
ATOM 733 C CA . SER A 1 95 ? 1.585 16.716 -27.600 1.00 42.78 95 SER A CA 1
ATOM 734 C C . SER A 1 95 ? 0.409 17.688 -27.513 1.00 42.78 95 SER A C 1
ATOM 736 O O . SER A 1 95 ? -0.739 17.352 -27.793 1.00 42.78 95 SER A O 1
ATOM 738 N N . ALA A 1 96 ? 0.710 18.945 -27.185 1.00 46.03 96 ALA A N 1
ATOM 739 C CA . ALA A 1 96 ? -0.133 20.069 -27.576 1.00 46.03 96 ALA A CA 1
ATOM 740 C C . ALA A 1 96 ? -0.047 20.240 -29.108 1.00 46.03 96 ALA A C 1
ATOM 742 O O . ALA A 1 96 ? 0.698 21.080 -29.601 1.00 46.03 96 ALA A O 1
ATOM 743 N N . GLY A 1 97 ? -0.738 19.391 -29.878 1.00 46.47 97 GLY A N 1
ATOM 744 C CA . GLY A 1 97 ? -0.829 19.583 -31.331 1.00 46.47 97 GLY A CA 1
ATOM 745 C C . GLY A 1 97 ? -1.155 18.378 -32.208 1.00 46.47 97 GLY A C 1
ATOM 746 O O . GLY A 1 97 ? -1.400 18.582 -33.392 1.00 46.47 97 GLY A O 1
ATOM 747 N N . SER A 1 98 ? -1.205 17.148 -31.692 1.00 42.53 98 SER A N 1
ATOM 748 C CA . SER A 1 98 ? -1.600 15.995 -32.512 1.00 42.53 98 SER A CA 1
ATOM 749 C C . SER A 1 98 ? -2.691 15.189 -31.825 1.00 42.53 98 SER A C 1
ATOM 751 O O . SER A 1 98 ? -2.556 14.804 -30.665 1.00 42.53 98 SER A O 1
ATOM 753 N N . SER A 1 99 ? -3.794 14.975 -32.543 1.00 46.12 99 SER A N 1
ATOM 754 C CA . SER A 1 99 ? -4.914 14.132 -32.131 1.00 46.12 99 SER A CA 1
ATOM 755 C C . SER A 1 99 ? -4.423 12.690 -31.999 1.00 46.12 99 SER A C 1
ATOM 757 O O . SER A 1 99 ? -4.413 11.927 -32.961 1.00 46.12 99 SER A O 1
ATOM 759 N N . ILE A 1 100 ? -3.945 12.327 -30.813 1.00 47.94 100 ILE A N 1
ATOM 760 C CA . ILE A 1 100 ? -3.546 10.964 -30.479 1.00 47.94 100 ILE A CA 1
ATOM 761 C C . ILE A 1 100 ? -4.317 10.598 -29.219 1.00 47.94 100 ILE A C 1
ATOM 763 O O . ILE A 1 100 ? -4.206 11.257 -28.188 1.00 47.94 100 ILE A O 1
ATOM 767 N N . VAL A 1 101 ? -5.154 9.569 -29.333 1.00 48.88 101 VAL A N 1
ATOM 768 C CA . VAL A 1 101 ? -5.906 8.991 -28.216 1.00 48.88 101 VAL A CA 1
ATOM 769 C C . VAL A 1 101 ? -4.930 8.718 -27.060 1.00 48.88 101 VAL A C 1
ATOM 771 O O . VAL A 1 101 ? -3.919 8.049 -27.298 1.00 48.88 101 VAL A O 1
ATOM 774 N N . PRO A 1 102 ? -5.190 9.203 -25.829 1.00 51.53 102 PRO A N 1
ATOM 775 C CA . PRO A 1 102 ? -4.348 8.888 -24.682 1.00 51.53 102 PRO A CA 1
ATOM 776 C C . PRO A 1 102 ? -4.247 7.368 -24.546 1.00 51.53 102 PRO A C 1
ATOM 778 O O . PRO A 1 102 ? -5.269 6.692 -24.403 1.00 51.53 102 PRO A O 1
ATOM 781 N N . ARG A 1 103 ? -3.035 6.807 -24.627 1.00 59.12 103 ARG A N 1
ATOM 782 C CA . ARG A 1 103 ? -2.844 5.384 -24.328 1.00 59.12 103 ARG A CA 1
ATOM 783 C C . ARG A 1 103 ? -3.228 5.166 -22.869 1.00 59.12 103 ARG A C 1
ATOM 785 O O . ARG A 1 103 ? -2.794 5.913 -21.995 1.00 59.12 103 ARG A O 1
ATOM 792 N N . SER A 1 104 ? -4.078 4.175 -22.616 1.00 62.75 104 SER A N 1
ATOM 793 C CA . SER A 1 104 ? -4.453 3.810 -21.253 1.00 62.75 104 SER A CA 1
ATOM 794 C C . SER A 1 104 ? -3.198 3.436 -20.451 1.00 62.75 104 SER A C 1
ATOM 796 O O . SER A 1 104 ? -2.309 2.793 -21.016 1.00 62.75 104 SER A O 1
ATOM 798 N N . PRO A 1 105 ? -3.109 3.821 -19.165 1.00 75.31 105 PRO A N 1
ATOM 799 C CA . PRO A 1 105 ? -1.990 3.438 -18.312 1.00 75.31 105 PRO A CA 1
ATOM 800 C C . PRO A 1 105 ? -1.816 1.919 -18.270 1.00 75.31 105 PRO A C 1
ATOM 802 O O . PRO A 1 105 ? -2.808 1.181 -18.261 1.00 75.31 105 PRO A O 1
ATOM 805 N N . VAL A 1 106 ? -0.570 1.451 -18.215 1.00 82.25 106 VAL A N 1
ATOM 806 C CA . VAL A 1 106 ? -0.291 0.024 -18.010 1.00 82.25 106 VAL A CA 1
ATOM 807 C C . VAL A 1 106 ? -0.460 -0.277 -16.525 1.00 82.25 106 VAL A C 1
ATOM 809 O O . VAL A 1 106 ? 0.155 0.374 -15.685 1.00 82.25 106 VAL A O 1
ATOM 812 N N . LEU A 1 107 ? -1.326 -1.234 -16.195 1.00 85.81 107 LEU A N 1
ATOM 813 C CA . LEU A 1 107 ? -1.631 -1.598 -14.816 1.00 85.81 107 LEU A CA 1
ATOM 814 C C . LEU A 1 107 ? -0.932 -2.906 -14.444 1.00 85.81 107 LEU A C 1
ATOM 816 O O . LEU A 1 107 ? -1.175 -3.943 -15.061 1.00 85.81 107 LEU A O 1
ATOM 820 N N . HIS A 1 108 ? -0.122 -2.867 -13.394 1.00 87.88 108 HIS A N 1
ATOM 821 C CA . HIS A 1 108 ? 0.461 -4.043 -12.765 1.00 87.88 108 HIS A CA 1
ATOM 822 C C . HIS A 1 108 ? -0.146 -4.244 -11.381 1.00 87.88 108 HIS A C 1
ATOM 824 O O . HIS A 1 108 ? -0.236 -3.312 -10.584 1.00 87.88 108 HIS A O 1
ATOM 830 N N . GLU A 1 109 ? -0.522 -5.478 -11.072 1.00 90.88 109 GLU A N 1
ATOM 831 C CA . GLU A 1 109 ? -1.006 -5.870 -9.754 1.00 90.88 109 GLU A CA 1
ATOM 832 C C . GLU A 1 109 ? -0.084 -6.944 -9.185 1.00 90.88 109 GLU A C 1
ATOM 834 O O . GLU A 1 109 ? 0.232 -7.929 -9.854 1.00 90.88 109 GLU A O 1
ATOM 839 N N . ARG A 1 110 ? 0.388 -6.730 -7.957 1.00 92.06 110 ARG A N 1
ATOM 840 C CA . ARG A 1 110 ? 1.257 -7.666 -7.239 1.00 92.06 110 ARG A CA 1
ATOM 841 C C . ARG A 1 110 ? 0.644 -7.971 -5.889 1.00 92.06 110 ARG A C 1
ATOM 843 O O . ARG A 1 110 ? 0.352 -7.054 -5.126 1.00 92.06 110 ARG A O 1
ATOM 850 N N . VAL A 1 111 ? 0.456 -9.250 -5.593 1.00 92.62 111 VAL A N 1
ATOM 851 C CA . VAL A 1 111 ? -0.115 -9.706 -4.325 1.00 92.62 111 VAL A CA 1
ATOM 852 C C . VAL A 1 111 ? 0.986 -10.362 -3.510 1.00 92.62 111 VAL A C 1
ATOM 854 O O . VAL A 1 111 ? 1.581 -11.336 -3.958 1.00 92.62 111 VAL A O 1
ATOM 857 N N . PHE A 1 112 ? 1.224 -9.842 -2.311 1.00 91.06 112 PHE A N 1
ATOM 858 C CA . PHE A 1 112 ? 2.229 -10.349 -1.385 1.00 91.06 112 PHE A CA 1
ATOM 859 C C . PHE A 1 112 ? 1.552 -10.978 -0.172 1.00 91.06 112 PHE A C 1
ATOM 861 O O . PHE A 1 112 ? 0.669 -10.366 0.441 1.00 91.06 112 PHE A O 1
ATOM 868 N N . ASN A 1 113 ? 1.973 -12.192 0.184 1.00 89.88 113 ASN A N 1
ATOM 869 C CA . ASN A 1 113 ? 1.522 -12.850 1.406 1.00 89.88 113 ASN A CA 1
ATOM 870 C C . ASN A 1 113 ? 2.249 -12.253 2.625 1.00 89.88 113 ASN A C 1
ATOM 872 O O . ASN A 1 113 ? 3.464 -12.054 2.593 1.00 89.88 113 ASN A O 1
ATOM 876 N N . LEU A 1 114 ? 1.487 -11.941 3.675 1.00 87.75 114 LEU A N 1
ATOM 877 C CA . LEU A 1 114 ? 1.966 -11.345 4.925 1.00 87.75 114 LEU A CA 1
ATOM 878 C C . LEU A 1 114 ? 1.748 -12.255 6.146 1.00 87.75 114 LEU A C 1
ATOM 880 O O . LEU A 1 114 ? 2.003 -11.819 7.266 1.00 87.75 114 LEU A O 1
ATOM 884 N N . GLU A 1 115 ? 1.259 -13.480 5.950 1.00 83.88 115 GLU A N 1
ATOM 885 C CA . GLU A 1 115 ? 1.157 -14.485 7.010 1.00 83.88 115 GLU A CA 1
ATOM 886 C C . GLU A 1 115 ? 2.566 -14.942 7.425 1.00 83.88 115 GLU A C 1
ATOM 888 O O . GLU A 1 115 ? 3.376 -15.281 6.563 1.00 83.88 115 GLU A O 1
ATOM 893 N N . ASP A 1 116 ? 2.847 -14.979 8.733 1.00 65.12 116 ASP A N 1
ATOM 894 C CA . ASP A 1 116 ? 4.193 -15.222 9.286 1.00 65.12 116 ASP A CA 1
ATOM 895 C C . ASP A 1 116 ? 4.841 -16.533 8.786 1.00 65.12 116 ASP A C 1
ATOM 897 O O . ASP A 1 116 ? 6.048 -16.582 8.551 1.00 65.12 116 ASP A O 1
ATOM 901 N N . ASP A 1 117 ? 4.036 -17.568 8.525 1.00 57.91 117 ASP A N 1
ATOM 902 C CA . ASP A 1 117 ? 4.501 -18.887 8.063 1.00 57.91 117 ASP A CA 1
ATOM 903 C C . ASP A 1 117 ? 4.729 -18.966 6.538 1.00 57.91 117 ASP A C 1
ATOM 905 O O . ASP A 1 117 ? 5.147 -20.000 6.012 1.00 57.91 117 ASP A O 1
ATOM 909 N N . LYS A 1 118 ? 4.389 -17.901 5.801 1.00 59.44 118 LYS A N 1
ATOM 910 C CA . LYS A 1 118 ? 4.395 -17.844 4.328 1.00 59.44 118 LYS A CA 1
ATOM 911 C C . LYS A 1 118 ? 4.845 -16.481 3.801 1.00 59.44 118 LYS A C 1
ATOM 91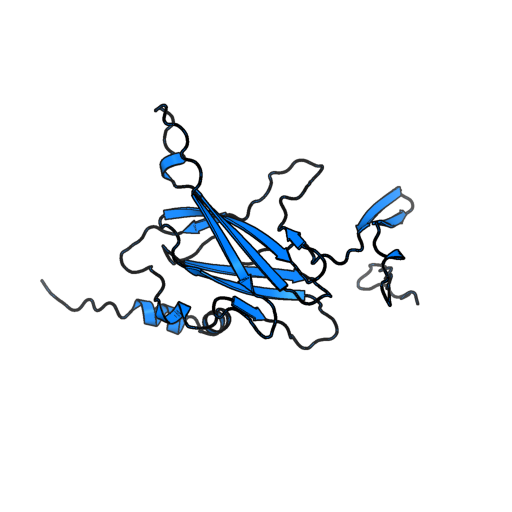3 O O . LYS A 1 118 ? 4.418 -16.084 2.713 1.00 59.44 118 LYS A O 1
ATOM 918 N N . ILE A 1 119 ? 5.663 -15.755 4.567 1.00 60.78 119 ILE A N 1
ATOM 919 C CA . ILE A 1 119 ? 6.175 -14.449 4.147 1.00 60.78 119 ILE A CA 1
ATOM 920 C C . ILE A 1 119 ? 6.928 -14.638 2.831 1.00 60.78 119 ILE A C 1
ATOM 922 O O . ILE A 1 119 ? 7.903 -15.385 2.748 1.00 60.78 119 ILE A O 1
ATOM 926 N N . ASP A 1 120 ? 6.430 -13.971 1.794 1.00 62.03 120 ASP A N 1
ATOM 927 C CA . ASP A 1 120 ? 7.057 -13.948 0.481 1.00 62.03 120 ASP A CA 1
ATOM 928 C C . ASP A 1 120 ? 8.476 -13.378 0.619 1.00 62.03 120 ASP A C 1
ATOM 930 O O . ASP A 1 120 ? 8.651 -12.319 1.217 1.00 62.03 120 ASP A O 1
ATOM 934 N N . THR A 1 121 ? 9.486 -14.045 0.054 1.00 66.06 121 THR A N 1
ATOM 935 C CA . THR A 1 121 ? 10.890 -13.589 0.069 1.00 66.06 121 THR A CA 1
ATOM 936 C C . THR A 1 121 ? 11.068 -12.171 -0.481 1.00 66.06 121 THR A C 1
ATOM 938 O O . THR A 1 121 ? 12.013 -11.475 -0.121 1.00 66.06 121 THR A O 1
ATOM 941 N N . THR A 1 122 ? 10.140 -11.716 -1.324 1.00 69.44 122 THR A N 1
ATOM 942 C CA . THR A 1 122 ? 10.116 -10.355 -1.878 1.00 69.44 122 THR A CA 1
ATOM 943 C C . THR A 1 122 ? 9.567 -9.303 -0.910 1.00 69.44 122 THR A C 1
ATOM 945 O O . THR A 1 122 ? 9.541 -8.114 -1.237 1.00 69.44 122 THR A O 1
ATOM 948 N N . SER A 1 123 ? 9.129 -9.726 0.277 1.00 69.50 123 SER A N 1
ATOM 949 C CA . SER A 1 123 ? 8.541 -8.904 1.329 1.00 69.50 123 SER A CA 1
ATOM 950 C C . SER A 1 123 ? 9.308 -9.075 2.638 1.00 69.50 123 SER A C 1
ATOM 952 O O . SER A 1 123 ? 9.721 -10.170 3.005 1.00 69.50 123 SER A O 1
ATOM 954 N N . THR A 1 124 ? 9.474 -8.000 3.404 1.00 73.50 124 THR A N 1
ATOM 955 C CA . THR A 1 124 ? 9.942 -8.117 4.792 1.00 73.50 124 THR A CA 1
ATOM 956 C C . THR A 1 124 ? 9.038 -7.350 5.725 1.00 73.50 124 THR A C 1
ATOM 958 O O . THR A 1 124 ? 8.863 -6.139 5.596 1.00 73.50 124 THR A O 1
ATOM 961 N N . VAL A 1 125 ? 8.487 -8.073 6.695 1.00 68.75 125 VAL A N 1
ATOM 962 C CA . VAL A 1 125 ? 7.695 -7.520 7.784 1.00 68.75 125 VAL A CA 1
ATOM 963 C C . VAL A 1 125 ? 8.628 -7.242 8.964 1.00 68.75 125 VAL A C 1
ATOM 965 O O . VAL A 1 125 ? 9.162 -8.166 9.571 1.00 68.75 125 VAL A O 1
ATOM 968 N N . ILE A 1 126 ? 8.840 -5.971 9.318 1.00 60.25 126 ILE A N 1
ATOM 969 C CA . ILE A 1 126 ? 9.614 -5.601 10.513 1.00 60.25 126 ILE A CA 1
ATOM 970 C C . ILE A 1 126 ? 8.620 -5.302 11.631 1.00 60.25 126 ILE A C 1
ATOM 972 O O . ILE A 1 126 ? 8.058 -4.212 11.729 1.00 60.25 126 ILE A O 1
ATOM 976 N N . GLN A 1 127 ? 8.352 -6.313 12.457 1.00 57.19 127 GLN A N 1
ATOM 977 C CA . GLN A 1 127 ? 7.369 -6.232 13.537 1.00 57.19 127 GLN A CA 1
ATOM 978 C C . GLN A 1 127 ? 7.845 -6.909 14.819 1.00 57.19 127 GLN A C 1
ATOM 980 O O . GLN A 1 127 ? 7.275 -7.907 15.240 1.00 57.19 127 GLN A O 1
ATOM 985 N N . HIS A 1 128 ? 8.841 -6.334 15.487 1.00 50.03 128 HIS A N 1
ATOM 986 C CA . HIS A 1 128 ? 8.877 -6.389 16.951 1.00 50.03 128 HIS A CA 1
ATOM 987 C C . HIS A 1 128 ? 9.889 -5.383 17.513 1.00 50.03 128 HIS A C 1
ATOM 989 O O . HIS A 1 128 ? 10.894 -5.767 18.104 1.00 50.03 128 HIS A O 1
ATOM 995 N N . ILE A 1 129 ? 9.671 -4.071 17.349 1.00 44.19 129 ILE A N 1
ATOM 996 C CA . ILE A 1 129 ? 10.430 -3.125 18.183 1.00 44.19 129 ILE A CA 1
ATOM 997 C C . ILE A 1 129 ? 9.838 -3.221 19.586 1.00 44.19 129 ILE A C 1
ATOM 999 O O . ILE A 1 129 ? 8.756 -2.717 19.880 1.00 44.19 129 ILE A O 1
ATOM 1003 N N . GLN A 1 130 ? 10.545 -3.977 20.414 1.00 40.06 130 GLN A N 1
ATOM 1004 C CA . GLN A 1 130 ? 10.227 -4.360 21.776 1.00 40.06 130 GLN A CA 1
ATOM 1005 C C . GLN A 1 130 ? 10.039 -3.121 22.659 1.00 40.06 130 GLN A C 1
ATOM 1007 O O . GLN A 1 130 ? 10.958 -2.619 23.292 1.00 40.06 130 GLN A O 1
ATOM 1012 N N . SER A 1 131 ? 8.816 -2.601 22.671 1.00 39.06 131 SER A N 1
ATOM 1013 C CA . SER A 1 131 ? 8.334 -1.623 23.640 1.00 39.06 131 SER A CA 1
ATOM 1014 C C . SER A 1 131 ? 6.808 -1.692 23.658 1.00 39.06 131 SER A C 1
ATOM 1016 O O . SER A 1 131 ? 6.148 -1.659 22.622 1.00 39.06 131 SER A O 1
ATOM 1018 N N . ASN A 1 132 ? 6.259 -1.909 24.851 1.00 45.22 132 ASN A N 1
ATOM 1019 C CA . ASN A 1 132 ? 4.850 -2.165 25.148 1.00 45.22 132 ASN A CA 1
ATOM 1020 C C . ASN A 1 132 ? 3.839 -1.515 24.168 1.00 45.22 132 ASN A C 1
ATOM 1022 O O . ASN A 1 132 ? 3.557 -0.322 24.248 1.00 45.22 132 ASN A O 1
ATOM 1026 N N . SER A 1 133 ? 3.186 -2.343 23.340 1.00 50.50 133 SER A N 1
ATOM 1027 C CA . SER A 1 133 ? 1.904 -2.075 22.652 1.00 50.50 133 SER A CA 1
ATOM 1028 C C . SER A 1 133 ? 1.871 -1.244 21.356 1.00 50.50 133 SER A C 1
ATOM 1030 O O . SER A 1 133 ? 1.037 -0.350 21.217 1.00 50.50 133 SER A O 1
ATOM 1032 N N . THR A 1 134 ? 2.635 -1.587 20.317 1.00 58.91 134 THR A N 1
ATOM 1033 C CA . THR A 1 134 ? 2.300 -1.060 18.980 1.00 58.91 134 THR A CA 1
ATOM 1034 C C . THR A 1 134 ? 1.861 -2.169 18.027 1.00 58.91 134 THR A C 1
ATOM 1036 O O . THR A 1 134 ? 2.653 -2.933 17.499 1.00 58.91 134 THR A O 1
ATOM 1039 N N . ASN A 1 135 ? 0.551 -2.220 17.748 1.00 78.62 135 ASN A N 1
ATOM 1040 C CA . ASN A 1 135 ? -0.051 -2.953 16.618 1.00 78.62 135 ASN A CA 1
ATOM 1041 C C . ASN A 1 135 ? 0.359 -2.348 15.252 1.00 78.62 135 ASN A C 1
ATOM 1043 O O . ASN A 1 135 ? -0.307 -2.559 14.240 1.00 78.62 135 ASN A O 1
ATOM 1047 N N . LEU A 1 136 ? 1.424 -1.544 15.242 1.00 85.06 136 LEU A N 1
ATOM 1048 C CA . LEU A 1 136 ? 1.979 -0.876 14.085 1.00 85.06 136 LEU A CA 1
ATOM 1049 C C . LEU A 1 136 ? 2.876 -1.863 13.347 1.00 85.06 136 LEU A C 1
ATOM 1051 O O . LEU A 1 136 ? 3.698 -2.560 13.938 1.00 85.06 136 LEU A O 1
ATOM 1055 N N . LYS A 1 137 ? 2.680 -1.924 12.044 1.00 86.25 137 LYS A N 1
ATOM 1056 C CA . LYS A 1 137 ? 3.329 -2.849 11.139 1.00 86.25 137 LYS A CA 1
ATOM 1057 C C . LYS A 1 137 ? 4.107 -2.024 10.121 1.00 86.25 137 LYS A C 1
ATOM 1059 O O . LYS A 1 137 ? 3.524 -1.113 9.534 1.00 86.25 137 LYS A O 1
ATOM 1064 N N . GLN A 1 138 ? 5.396 -2.300 9.933 1.00 87.81 138 GLN A N 1
ATOM 1065 C CA . GLN A 1 138 ? 6.214 -1.694 8.877 1.00 87.81 138 GLN A CA 1
ATOM 1066 C C . GLN A 1 138 ? 6.689 -2.783 7.926 1.00 87.81 138 GLN A C 1
ATOM 1068 O O . GLN A 1 138 ? 7.105 -3.857 8.373 1.00 87.81 138 GLN A O 1
ATOM 1073 N N . ILE A 1 139 ? 6.532 -2.541 6.628 1.00 89.44 139 ILE A N 1
ATOM 1074 C CA . ILE A 1 139 ? 6.684 -3.570 5.603 1.00 89.44 139 ILE A CA 1
ATOM 1075 C C . ILE A 1 139 ? 7.392 -2.980 4.385 1.00 89.44 139 ILE A C 1
ATOM 1077 O O . ILE A 1 139 ? 7.105 -1.852 3.970 1.00 89.44 139 ILE A O 1
ATOM 1081 N N . TRP A 1 140 ? 8.308 -3.766 3.823 1.00 91.25 140 TRP A N 1
ATOM 1082 C CA . TRP A 1 140 ? 9.070 -3.441 2.625 1.00 91.25 140 TRP A CA 1
ATOM 1083 C C . TRP A 1 140 ? 8.829 -4.477 1.534 1.00 91.25 140 TRP A C 1
ATOM 1085 O O . TRP A 1 140 ? 8.739 -5.663 1.847 1.00 91.25 140 TRP A O 1
ATOM 1095 N N . HIS A 1 141 ? 8.774 -4.037 0.275 1.00 91.38 141 HIS A N 1
ATOM 1096 C CA . HIS A 1 141 ? 8.656 -4.911 -0.894 1.00 91.38 141 HIS A CA 1
ATOM 1097 C C . HIS A 1 141 ? 9.645 -4.534 -1.990 1.00 91.38 141 HIS A C 1
ATOM 1099 O O . HIS A 1 141 ? 9.805 -3.354 -2.316 1.00 91.38 141 HIS A O 1
ATOM 1105 N N . HIS A 1 142 ? 10.220 -5.551 -2.625 1.00 91.69 142 HIS A N 1
ATOM 1106 C CA . HIS A 1 142 ? 10.903 -5.390 -3.901 1.00 91.69 142 HIS A CA 1
ATOM 1107 C C . HIS A 1 142 ? 9.885 -5.236 -5.030 1.00 91.69 142 HIS A C 1
ATOM 1109 O O . HIS A 1 142 ? 9.093 -6.145 -5.291 1.00 91.69 142 HIS A O 1
ATOM 1115 N N . LEU A 1 143 ? 9.943 -4.116 -5.753 1.00 93.06 143 LEU A N 1
ATOM 1116 C CA . LEU A 1 143 ? 9.194 -3.924 -6.992 1.00 93.06 143 LEU A CA 1
ATOM 1117 C C . LEU A 1 143 ? 10.155 -3.882 -8.200 1.00 93.06 143 LEU A C 1
ATOM 1119 O O . LEU A 1 143 ? 10.470 -2.793 -8.669 1.00 93.06 143 LEU A O 1
ATOM 1123 N N . PRO A 1 144 ? 10.654 -5.033 -8.703 1.00 92.12 144 PRO A N 1
ATOM 1124 C CA . PRO A 1 144 ? 11.505 -5.090 -9.904 1.00 92.12 144 PRO A CA 1
ATOM 1125 C C . PRO A 1 144 ? 10.691 -5.021 -11.205 1.00 92.12 144 PRO A C 1
ATOM 1127 O O . PRO A 1 144 ? 9.462 -5.086 -11.151 1.00 92.12 144 PRO A O 1
ATOM 1130 N N . ASN A 1 145 ? 11.362 -5.010 -12.360 1.00 91.12 145 ASN A N 1
ATOM 1131 C CA . ASN A 1 145 ? 10.768 -5.033 -13.705 1.00 91.12 145 ASN A CA 1
ATOM 1132 C C . ASN A 1 145 ? 9.824 -3.851 -13.978 1.00 91.12 145 ASN A C 1
ATOM 1134 O O . ASN A 1 145 ? 8.740 -4.039 -14.527 1.00 91.12 145 ASN A O 1
ATOM 1138 N N . LEU A 1 146 ? 10.212 -2.656 -13.541 1.00 92.38 146 LEU A N 1
ATOM 1139 C CA . LEU A 1 146 ? 9.510 -1.417 -13.869 1.00 92.38 146 LEU A CA 1
ATOM 1140 C C . LEU A 1 146 ? 10.036 -0.838 -15.186 1.00 92.38 146 LEU A C 1
ATOM 1142 O O . LEU A 1 146 ? 11.204 -1.026 -15.532 1.00 92.38 146 LEU A O 1
ATOM 1146 N N . SER A 1 147 ? 9.191 -0.104 -15.906 1.00 92.25 147 SER A N 1
ATOM 1147 C CA . SER A 1 147 ? 9.643 0.664 -17.072 1.00 92.25 147 SER A CA 1
ATOM 1148 C C . SER A 1 147 ? 10.545 1.830 -16.652 1.00 92.25 147 SER A C 1
ATOM 1150 O O . SER A 1 147 ? 10.239 2.529 -15.682 1.00 92.25 147 SER A O 1
ATOM 1152 N N . SER A 1 148 ? 11.628 2.071 -17.397 1.00 92.31 148 SER A N 1
ATOM 1153 C CA . SER A 1 148 ? 12.528 3.224 -17.220 1.00 92.31 148 SER A CA 1
ATOM 1154 C C . SER A 1 148 ? 11.908 4.528 -17.722 1.00 92.31 148 SER A C 1
ATOM 1156 O O . SER A 1 148 ? 10.984 4.498 -18.535 1.00 92.31 148 SER A O 1
ATOM 1158 N N . ASP A 1 149 ? 12.415 5.669 -17.249 1.00 90.88 149 ASP A N 1
ATOM 1159 C CA . ASP A 1 149 ? 11.921 7.025 -17.563 1.00 90.88 149 ASP A CA 1
ATOM 1160 C C . ASP A 1 149 ? 10.387 7.163 -17.492 1.00 90.88 149 ASP A C 1
ATOM 1162 O O . ASP A 1 149 ? 9.735 7.835 -18.293 1.00 90.88 149 ASP A O 1
ATOM 1166 N N . THR A 1 150 ? 9.771 6.474 -16.533 1.00 89.94 150 THR A N 1
ATOM 1167 C CA . THR A 1 150 ? 8.315 6.338 -16.468 1.00 89.94 150 THR A CA 1
ATOM 1168 C C . THR A 1 150 ? 7.799 6.800 -15.116 1.00 89.94 150 THR A C 1
ATOM 1170 O O . THR A 1 150 ? 8.426 6.601 -14.072 1.00 89.94 150 THR A O 1
ATOM 1173 N N . ARG A 1 151 ? 6.645 7.471 -15.135 1.00 91.69 151 ARG A N 1
ATOM 1174 C CA . ARG A 1 151 ? 5.924 7.863 -13.928 1.00 91.69 151 ARG A CA 1
ATOM 1175 C C . ARG A 1 151 ? 5.036 6.706 -13.482 1.00 91.69 151 ARG A C 1
ATOM 1177 O O . ARG A 1 151 ? 4.290 6.153 -14.283 1.00 91.69 151 ARG A O 1
ATOM 1184 N N . HIS A 1 152 ? 5.071 6.396 -12.196 1.00 91.81 152 HIS A N 1
ATOM 1185 C CA . HIS A 1 152 ? 4.361 5.272 -11.598 1.00 91.81 152 HIS A CA 1
ATOM 1186 C C . HIS A 1 152 ? 3.470 5.758 -10.464 1.00 91.81 152 HIS A C 1
ATOM 1188 O O . HIS A 1 152 ? 3.959 6.363 -9.510 1.00 91.81 152 HIS A O 1
ATOM 1194 N N . ASP A 1 153 ? 2.176 5.463 -10.539 1.00 92.19 153 ASP A N 1
ATOM 1195 C CA . ASP A 1 153 ? 1.226 5.696 -9.451 1.00 92.19 153 ASP A CA 1
ATOM 1196 C C . ASP A 1 153 ? 1.006 4.393 -8.666 1.00 92.19 153 ASP A C 1
ATOM 1198 O O . ASP A 1 153 ? 0.602 3.382 -9.243 1.00 92.19 153 ASP A O 1
ATOM 1202 N N . ILE A 1 154 ? 1.225 4.415 -7.347 1.00 91.75 154 ILE A N 1
ATOM 1203 C CA . ILE A 1 154 ? 1.019 3.267 -6.451 1.00 91.75 154 ILE A CA 1
ATOM 1204 C C . ILE A 1 154 ? -0.248 3.448 -5.613 1.00 91.75 154 ILE A C 1
ATOM 1206 O O . ILE A 1 154 ? -0.496 4.505 -5.024 1.00 91.75 154 ILE A O 1
ATOM 1210 N N . SER A 1 155 ? -1.002 2.359 -5.471 1.00 92.19 155 SER A N 1
ATOM 1211 C CA . SER A 1 155 ? -2.001 2.199 -4.414 1.00 92.19 155 SER A CA 1
ATOM 1212 C C . SER A 1 155 ? -1.880 0.837 -3.732 1.00 92.19 155 SER A C 1
ATOM 1214 O O . SER A 1 155 ? -1.427 -0.138 -4.332 1.00 92.19 155 SER A O 1
ATOM 1216 N N . LEU A 1 156 ? -2.265 0.785 -2.458 1.00 94.12 156 LEU A N 1
ATOM 1217 C CA . LEU A 1 156 ? -2.193 -0.410 -1.623 1.00 94.12 156 LEU A CA 1
ATOM 1218 C C . LEU A 1 156 ? -3.592 -0.833 -1.180 1.00 94.12 156 LEU A C 1
ATOM 1220 O O . LEU A 1 156 ? -4.403 0.008 -0.793 1.00 94.12 156 LEU A O 1
ATOM 1224 N N . SER A 1 157 ? -3.849 -2.135 -1.157 1.00 94.88 157 SER A N 1
ATOM 1225 C CA . SER A 1 157 ? -5.011 -2.741 -0.502 1.00 94.88 157 SER A CA 1
ATOM 1226 C C . SER A 1 157 ? -4.525 -3.827 0.449 1.00 94.88 157 SER A C 1
ATOM 1228 O O . SER A 1 157 ? -3.978 -4.832 0.009 1.00 94.88 157 SER A O 1
ATOM 1230 N N . VAL A 1 158 ? -4.687 -3.614 1.751 1.00 94.00 158 VAL A N 1
ATOM 1231 C CA . VAL A 1 158 ? -4.159 -4.482 2.809 1.00 94.00 158 VAL A CA 1
ATOM 1232 C C . VAL A 1 158 ? -5.309 -5.196 3.491 1.00 94.00 158 VAL A C 1
ATOM 1234 O O . VAL A 1 158 ? -6.273 -4.555 3.905 1.00 94.00 158 VAL A O 1
ATOM 1237 N N . CYS A 1 159 ? -5.190 -6.509 3.647 1.00 93.88 159 CYS A N 1
ATOM 1238 C CA . CYS A 1 159 ? -6.215 -7.335 4.267 1.00 93.88 159 CYS A CA 1
ATOM 1239 C C . CYS A 1 159 ? -5.679 -8.047 5.507 1.00 93.88 159 CYS A C 1
ATOM 1241 O O . CYS A 1 159 ? -4.540 -8.516 5.543 1.00 93.88 159 CYS A O 1
ATOM 1243 N N . ASN A 1 160 ? -6.536 -8.171 6.514 1.00 92.19 160 ASN A N 1
ATOM 1244 C CA . ASN A 1 160 ? -6.399 -9.174 7.565 1.00 92.19 160 ASN A CA 1
ATOM 1245 C C . ASN A 1 160 ? -7.443 -10.283 7.353 1.00 92.19 160 ASN A C 1
ATOM 1247 O O . ASN A 1 160 ? -8.124 -10.320 6.327 1.00 92.19 160 ASN A O 1
ATOM 1251 N N . THR A 1 161 ? -7.578 -11.195 8.313 1.00 88.56 161 THR A N 1
ATOM 1252 C CA . THR A 1 161 ? -8.550 -12.302 8.250 1.00 88.56 161 THR A CA 1
ATOM 1253 C C . THR A 1 161 ? -10.011 -11.846 8.139 1.00 88.56 161 THR A C 1
ATOM 1255 O O . THR A 1 161 ? -10.852 -12.619 7.690 1.00 88.56 161 THR A O 1
ATOM 1258 N N . TYR A 1 162 ? -10.328 -10.612 8.536 1.00 90.75 162 TYR A N 1
ATOM 1259 C CA . TYR A 1 162 ? -11.704 -10.131 8.679 1.00 90.75 162 TYR A CA 1
ATOM 1260 C C . TYR A 1 162 ? -12.116 -9.116 7.612 1.00 90.75 162 TYR A C 1
ATOM 1262 O O . TYR A 1 162 ? -13.267 -9.119 7.182 1.00 90.75 162 TYR A O 1
ATOM 1270 N N . ALA A 1 163 ? -11.214 -8.217 7.217 1.00 93.06 163 ALA A N 1
ATOM 1271 C CA . ALA A 1 163 ? -11.520 -7.125 6.303 1.00 93.06 163 ALA A CA 1
ATOM 1272 C C . ALA A 1 163 ? -10.259 -6.558 5.635 1.00 93.06 163 ALA A C 1
ATOM 1274 O O . ALA A 1 163 ? -9.125 -6.844 6.028 1.00 93.06 163 ALA A O 1
ATOM 1275 N N . CYS A 1 164 ? -10.484 -5.707 4.635 1.00 93.12 164 CYS A N 1
ATOM 1276 C CA . CYS A 1 164 ? -9.441 -5.002 3.905 1.00 93.12 164 CYS A CA 1
ATOM 1277 C C . CYS A 1 164 ? -9.594 -3.487 4.041 1.00 93.12 164 CYS A C 1
ATOM 1279 O O . CYS A 1 164 ? -10.704 -2.971 4.168 1.00 93.12 164 CYS A O 1
ATOM 1281 N N . SER A 1 165 ? -8.480 -2.772 3.942 1.00 92.69 165 SER A N 1
ATOM 1282 C CA . SER A 1 165 ? -8.443 -1.320 3.812 1.00 92.69 165 SER A CA 1
ATOM 1283 C C . SER A 1 165 ? -7.512 -0.911 2.681 1.00 92.69 165 SER A C 1
ATOM 1285 O O . SER A 1 165 ? -6.547 -1.600 2.353 1.00 92.69 165 SER A O 1
ATOM 1287 N N . LYS A 1 166 ? -7.821 0.218 2.048 1.00 91.06 166 LYS A N 1
ATOM 1288 C CA . LYS A 1 166 ? -7.028 0.760 0.944 1.00 91.06 166 LYS A CA 1
ATOM 1289 C C . LYS A 1 166 ? -6.236 1.969 1.409 1.00 91.06 166 LYS A C 1
ATOM 1291 O O . LYS A 1 166 ? -6.706 2.714 2.270 1.00 91.06 166 LYS A O 1
ATOM 1296 N N . SER A 1 167 ? -5.057 2.180 0.831 1.00 84.19 167 SER A N 1
ATOM 1297 C CA . SER A 1 167 ? -4.360 3.459 0.945 1.00 84.19 167 SER A CA 1
ATOM 1298 C C . SER A 1 167 ? -5.299 4.547 0.444 1.00 84.19 167 SER A C 1
ATOM 1300 O O . SER A 1 167 ? -5.956 4.378 -0.585 1.00 84.19 167 SER A O 1
ATOM 1302 N N . SER A 1 168 ? -5.373 5.649 1.171 1.00 61.16 168 SER A N 1
ATOM 1303 C CA . SER A 1 168 ? -6.231 6.783 0.857 1.00 61.16 168 SER A CA 1
ATOM 1304 C C . SER A 1 168 ? -6.168 7.192 -0.627 1.00 61.16 168 SER A C 1
ATOM 1306 O O . SER A 1 168 ? -5.152 7.707 -1.078 1.00 61.16 168 SER A O 1
ATOM 1308 N N . ALA A 1 169 ? -7.282 7.093 -1.354 1.00 50.72 169 ALA A N 1
ATOM 1309 C CA . ALA A 1 169 ? -7.804 8.278 -2.032 1.00 50.72 169 ALA A CA 1
ATOM 1310 C C . ALA A 1 169 ? -8.756 8.885 -1.002 1.00 50.72 169 ALA A C 1
ATOM 1312 O O . ALA A 1 169 ? -9.844 8.355 -0.777 1.00 50.72 169 ALA A O 1
ATOM 1313 N N . LEU A 1 170 ? -8.278 9.848 -0.212 1.00 38.47 170 LEU A N 1
ATOM 1314 C CA . LEU A 1 170 ? -9.032 10.284 0.960 1.00 38.47 170 LEU A CA 1
ATOM 1315 C C . LEU A 1 170 ? -10.333 10.927 0.462 1.00 38.47 170 LEU A C 1
ATOM 1317 O O . LEU A 1 170 ? -10.286 11.908 -0.274 1.00 38.47 170 LEU A O 1
ATOM 1321 N N . ASN A 1 171 ? -11.488 10.399 0.868 1.00 33.41 171 ASN A N 1
ATOM 1322 C CA . ASN A 1 171 ? -12.747 11.133 0.818 1.00 33.41 171 ASN A CA 1
ATOM 1323 C C . ASN A 1 171 ? -12.611 12.370 1.723 1.00 33.41 171 ASN A C 1
ATOM 1325 O O . ASN A 1 171 ? -13.067 12.371 2.866 1.00 33.41 171 ASN A O 1
ATOM 1329 N N . SER A 1 172 ? -11.961 13.427 1.238 1.00 32.41 172 SER A N 1
ATOM 1330 C CA . SER A 1 172 ? -12.067 14.745 1.831 1.00 32.41 172 SER A CA 1
ATOM 1331 C C . SER A 1 172 ? -13.338 15.374 1.268 1.00 32.41 172 SER A C 1
ATOM 1333 O O . SER A 1 172 ? -13.420 15.781 0.114 1.00 32.41 172 SER A O 1
ATOM 1335 N N . ARG A 1 173 ? -14.366 15.504 2.114 1.00 38.41 173 ARG A N 1
ATOM 1336 C CA . ARG A 1 173 ? -15.509 16.398 1.840 1.00 38.41 173 ARG A CA 1
ATOM 1337 C C . ARG A 1 173 ? -15.112 17.886 1.818 1.00 38.41 173 ARG A C 1
ATOM 1339 O O . ARG A 1 173 ? -15.978 18.748 1.800 1.00 38.41 173 ARG A O 1
ATOM 1346 N N . PHE A 1 174 ? -13.817 18.187 1.798 1.00 39.22 174 PHE A N 1
ATOM 1347 C CA . PHE A 1 174 ? -13.254 19.511 1.598 1.00 39.22 174 PHE A CA 1
ATOM 1348 C C . PHE A 1 174 ? -12.133 19.387 0.567 1.00 39.22 174 PHE A C 1
ATOM 1350 O O . PHE A 1 174 ? -11.210 18.589 0.736 1.00 39.22 174 PHE A O 1
ATOM 1357 N N . GLY A 1 175 ? -12.291 20.103 -0.546 1.00 40.00 175 GLY A N 1
ATOM 1358 C CA . GLY A 1 175 ? -11.470 19.975 -1.742 1.00 40.00 175 GLY A CA 1
ATOM 1359 C C . GLY A 1 175 ? -9.978 20.140 -1.472 1.00 40.00 175 GLY A C 1
ATOM 1360 O O . GLY A 1 175 ? -9.542 21.137 -0.908 1.00 40.00 175 GLY A O 1
ATOM 1361 N N . SER A 1 176 ? -9.209 19.145 -1.898 1.00 31.38 176 SER A N 1
ATOM 1362 C CA . SER A 1 176 ? -7.785 19.229 -2.213 1.00 31.38 176 SER A CA 1
ATOM 1363 C C . SER A 1 176 ? -7.408 17.905 -2.880 1.00 31.38 176 SER A C 1
ATOM 1365 O O . SER A 1 176 ? -7.851 16.844 -2.446 1.00 31.38 176 SER A O 1
ATOM 1367 N N . SER A 1 177 ? -6.686 17.973 -3.992 1.00 36.44 177 SER A N 1
ATOM 1368 C CA . SER A 1 177 ? -6.336 16.864 -4.884 1.00 36.44 177 SER A CA 1
ATOM 1369 C C . SER A 1 177 ? -5.966 15.562 -4.162 1.00 36.44 177 SER A C 1
ATOM 1371 O O . SER A 1 177 ? -5.074 15.553 -3.316 1.00 36.44 177 SER A O 1
ATOM 1373 N N . SER A 1 178 ? -6.597 14.454 -4.568 1.00 43.91 178 SER A N 1
ATOM 1374 C CA . SER A 1 178 ? -6.212 13.079 -4.228 1.00 43.91 178 SER A CA 1
ATOM 1375 C C . SER A 1 178 ? -4.709 12.884 -4.445 1.00 43.91 178 SER A C 1
ATOM 1377 O O . SER A 1 178 ? -4.285 12.682 -5.582 1.00 43.91 178 SER A O 1
ATOM 1379 N N . SER A 1 179 ? -3.890 12.921 -3.393 1.00 52.50 179 SER A N 1
ATOM 1380 C CA . SER A 1 179 ? -2.455 12.665 -3.530 1.00 52.50 179 SER A CA 1
ATOM 1381 C C . SER A 1 179 ? -2.230 11.161 -3.683 1.00 52.50 179 SER A C 1
ATOM 1383 O O . SER A 1 179 ? -1.931 10.459 -2.716 1.00 52.50 179 SER A O 1
ATOM 1385 N N . ARG A 1 180 ? -2.428 10.652 -4.904 1.00 71.75 180 ARG A N 1
ATOM 1386 C CA . ARG A 1 180 ? -1.874 9.358 -5.314 1.00 71.75 180 ARG A CA 1
ATOM 1387 C C . ARG A 1 180 ? -0.375 9.394 -5.030 1.00 71.75 180 ARG A C 1
ATOM 1389 O O . ARG A 1 180 ? 0.267 10.417 -5.272 1.00 71.75 180 ARG A O 1
ATOM 1396 N N . PHE A 1 181 ? 0.167 8.313 -4.477 1.00 88.38 181 PHE A N 1
ATOM 1397 C CA . PHE A 1 181 ? 1.609 8.230 -4.317 1.00 88.38 181 PHE A CA 1
ATOM 1398 C C . PHE A 1 181 ? 2.213 7.982 -5.693 1.00 88.38 181 PHE A C 1
ATOM 1400 O O . PHE A 1 181 ? 1.966 6.940 -6.295 1.00 88.38 181 PHE A O 1
ATOM 1407 N N . THR A 1 182 ? 2.980 8.945 -6.179 1.00 91.06 182 THR A N 1
ATOM 1408 C CA . THR A 1 182 ? 3.674 8.847 -7.456 1.00 91.06 182 THR A CA 1
ATOM 1409 C C . THR A 1 182 ? 5.172 8.774 -7.198 1.00 91.06 182 THR A C 1
ATOM 1411 O O . THR A 1 182 ? 5.684 9.553 -6.395 1.00 91.06 182 THR A O 1
ATOM 1414 N N . PHE A 1 183 ? 5.878 7.922 -7.935 1.00 91.94 183 PHE A N 1
ATOM 1415 C CA . PHE A 1 183 ? 7.329 8.011 -8.094 1.00 91.94 183 PHE A CA 1
ATOM 1416 C C . PHE A 1 183 ? 7.720 7.959 -9.577 1.00 91.94 183 PHE A C 1
ATOM 1418 O O . PHE A 1 183 ? 6.903 7.598 -10.424 1.00 91.94 183 PHE A O 1
ATOM 1425 N N . LYS A 1 184 ? 8.954 8.350 -9.906 1.00 91.38 184 LYS A N 1
ATOM 1426 C CA . LYS A 1 184 ? 9.500 8.261 -11.268 1.00 91.38 184 LYS A CA 1
ATOM 1427 C C . LYS A 1 184 ? 10.760 7.396 -11.274 1.00 91.38 184 LYS A C 1
ATOM 1429 O O . LYS A 1 184 ? 11.611 7.561 -10.399 1.00 91.38 184 LYS A O 1
ATOM 1434 N N . THR A 1 185 ? 10.868 6.498 -12.250 1.00 92.75 185 THR A N 1
ATOM 1435 C CA . THR A 1 185 ? 12.117 5.791 -12.569 1.00 92.75 185 THR A CA 1
ATOM 1436 C C . THR A 1 185 ? 12.988 6.655 -13.490 1.00 92.75 185 THR A C 1
ATOM 1438 O O . THR A 1 185 ? 12.450 7.344 -14.362 1.00 92.75 185 THR A O 1
ATOM 1441 N N . PRO A 1 186 ? 14.319 6.666 -13.316 1.00 93.31 186 PRO A N 1
ATOM 1442 C CA . PRO A 1 186 ? 15.228 7.373 -14.210 1.00 93.31 186 PRO A CA 1
ATOM 1443 C C . PRO A 1 186 ? 15.311 6.698 -15.586 1.00 93.31 186 PRO A C 1
ATOM 1445 O O . PRO A 1 186 ? 14.895 5.550 -15.767 1.00 93.31 186 PRO A O 1
ATOM 1448 N N . GLU A 1 187 ? 15.858 7.421 -16.562 1.00 93.50 187 GLU A N 1
ATOM 1449 C CA . GLU A 1 187 ? 16.281 6.839 -17.836 1.00 93.50 187 GLU A CA 1
ATOM 1450 C C . GLU A 1 187 ? 17.378 5.793 -17.598 1.00 93.50 187 GLU A C 1
ATOM 1452 O O . GLU A 1 187 ? 18.163 5.896 -16.652 1.00 93.50 187 GLU A O 1
ATOM 1457 N N . PHE A 1 188 ? 17.406 4.755 -18.432 1.00 92.88 188 PHE A N 1
ATOM 1458 C CA . PHE A 1 188 ? 18.436 3.731 -18.340 1.00 92.88 188 PHE A CA 1
ATOM 1459 C C . PHE A 1 188 ? 19.757 4.250 -18.918 1.00 92.88 188 PHE A C 1
ATOM 1461 O O . PHE A 1 188 ? 19.838 4.538 -20.109 1.00 92.88 188 PHE A O 1
ATOM 1468 N N . ASP A 1 189 ? 20.798 4.313 -18.089 1.00 92.06 189 ASP A N 1
ATOM 1469 C CA . ASP A 1 189 ? 22.115 4.852 -18.465 1.00 92.06 189 ASP A CA 1
ATOM 1470 C C . ASP A 1 189 ? 23.152 3.772 -18.830 1.00 92.06 189 ASP A C 1
ATOM 1472 O O . ASP A 1 189 ? 24.322 4.069 -19.064 1.00 92.06 189 ASP A O 1
ATOM 1476 N N . GLY A 1 190 ? 22.733 2.503 -18.885 1.00 91.00 190 GLY A N 1
ATOM 1477 C CA . GLY A 1 190 ? 23.620 1.358 -19.109 1.00 91.00 190 GLY A CA 1
ATOM 1478 C C . GLY A 1 190 ? 24.040 0.638 -17.826 1.00 91.00 190 GLY A C 1
ATOM 1479 O O . GLY A 1 190 ? 24.422 -0.530 -17.896 1.00 91.00 190 GLY A O 1
ATOM 1480 N N . SER A 1 191 ? 23.925 1.283 -16.663 1.00 90.56 191 SER A N 1
ATOM 1481 C CA . SER A 1 191 ? 24.455 0.781 -15.385 1.00 90.56 191 SER A CA 1
ATOM 1482 C C . SER A 1 191 ? 23.432 0.754 -14.247 1.00 90.56 191 SER A C 1
ATOM 1484 O O . SER A 1 191 ? 23.524 -0.090 -13.359 1.00 90.56 191 SER A O 1
ATOM 1486 N N . ASN A 1 192 ? 22.411 1.608 -14.296 1.00 91.81 192 ASN A N 1
ATOM 1487 C CA . ASN A 1 192 ? 21.433 1.800 -13.225 1.00 91.81 192 ASN A CA 1
ATOM 1488 C C . ASN A 1 192 ? 20.262 0.794 -13.221 1.00 91.81 192 ASN A C 1
ATOM 1490 O O . ASN A 1 192 ? 19.142 1.129 -12.834 1.00 91.81 192 ASN A O 1
ATOM 1494 N N . LYS A 1 193 ? 20.497 -0.455 -13.636 1.00 92.19 193 LYS A N 1
ATOM 1495 C CA . LYS A 1 193 ? 19.541 -1.555 -13.415 1.00 92.19 193 LYS A CA 1
ATOM 1496 C C . LYS A 1 193 ? 19.797 -2.222 -12.077 1.00 92.19 193 LYS A C 1
ATOM 1498 O O . LYS A 1 193 ? 20.947 -2.354 -11.659 1.00 92.19 193 LYS A O 1
ATOM 1503 N N . ILE A 1 194 ? 18.739 -2.685 -11.416 1.00 91.31 194 ILE A N 1
ATOM 1504 C CA . ILE A 1 194 ? 18.918 -3.431 -10.172 1.00 91.31 194 ILE A CA 1
ATOM 1505 C C . ILE A 1 194 ? 19.694 -4.723 -10.442 1.00 91.31 194 ILE A C 1
ATOM 1507 O O . ILE A 1 194 ? 19.393 -5.483 -11.363 1.00 91.31 194 ILE A O 1
ATOM 1511 N N . ASN A 1 195 ? 20.702 -4.998 -9.616 1.00 89.19 195 ASN A N 1
ATOM 1512 C CA . ASN A 1 195 ? 21.413 -6.265 -9.688 1.00 89.19 195 ASN A CA 1
ATOM 1513 C C . ASN A 1 195 ? 20.469 -7.404 -9.240 1.00 89.19 195 ASN A C 1
ATOM 1515 O O . ASN A 1 195 ? 20.011 -7.383 -8.094 1.00 89.19 195 ASN A O 1
ATOM 1519 N N . PRO A 1 196 ? 20.210 -8.433 -10.073 1.00 87.56 196 PRO A N 1
ATOM 1520 C CA . PRO A 1 196 ? 19.286 -9.516 -9.730 1.00 87.56 196 PRO A CA 1
ATOM 1521 C C . PRO A 1 196 ? 19.645 -10.271 -8.444 1.00 87.56 196 PRO A C 1
ATOM 1523 O O . PRO A 1 196 ? 18.758 -10.787 -7.769 1.00 87.56 196 PRO A O 1
ATOM 1526 N N . SER A 1 197 ? 20.927 -10.318 -8.069 1.00 86.88 197 SER A N 1
ATOM 1527 C CA . SER A 1 197 ? 21.362 -10.947 -6.813 1.00 86.88 197 SER A CA 1
ATOM 1528 C C . SER A 1 197 ? 20.863 -10.206 -5.565 1.00 86.88 197 SER A C 1
ATOM 1530 O O . SER A 1 197 ? 20.659 -10.831 -4.527 1.00 86.88 197 SER A O 1
ATOM 1532 N N . LEU A 1 198 ? 20.599 -8.898 -5.662 1.00 83.88 198 LEU A N 1
ATOM 1533 C CA . LEU A 1 198 ? 20.024 -8.112 -4.567 1.00 83.88 198 LEU A CA 1
ATOM 1534 C C . LEU A 1 198 ? 18.544 -8.435 -4.346 1.00 83.88 198 LEU A C 1
ATOM 1536 O O . LEU A 1 198 ? 18.083 -8.361 -3.215 1.00 83.88 198 LEU A O 1
ATOM 1540 N N . LEU A 1 199 ? 17.826 -8.861 -5.391 1.00 85.69 199 LEU A N 1
ATOM 1541 C CA . LEU A 1 199 ? 16.422 -9.283 -5.295 1.00 85.69 199 LEU A CA 1
ATOM 1542 C C . LEU A 1 199 ? 16.249 -10.638 -4.590 1.00 85.69 199 LEU A C 1
ATOM 1544 O O . LEU A 1 199 ? 15.132 -10.996 -4.230 1.00 85.69 199 LEU A O 1
ATOM 1548 N N . GLN A 1 200 ? 17.336 -11.400 -4.422 1.00 83.06 200 GLN A N 1
ATOM 1549 C CA . GLN A 1 200 ? 17.341 -12.644 -3.644 1.00 83.06 200 GLN A CA 1
ATOM 1550 C C . GLN A 1 200 ? 17.501 -12.389 -2.140 1.00 83.06 200 GLN A C 1
ATOM 1552 O O . GLN A 1 200 ? 17.232 -13.282 -1.337 1.00 83.06 200 GLN A O 1
ATOM 1557 N N . ARG A 1 201 ? 17.974 -11.197 -1.755 1.00 83.06 201 ARG A N 1
ATOM 1558 C CA . ARG A 1 201 ? 18.091 -10.792 -0.352 1.00 83.06 201 ARG A CA 1
ATOM 1559 C C . ARG A 1 201 ? 16.739 -10.295 0.142 1.00 83.06 201 ARG A C 1
ATOM 1561 O O . ARG A 1 201 ? 15.901 -9.874 -0.650 1.00 83.06 201 ARG A O 1
ATOM 1568 N N . SER A 1 202 ? 16.527 -10.321 1.454 1.00 82.19 202 SER A N 1
ATOM 1569 C CA . SER A 1 202 ? 15.316 -9.715 1.993 1.00 82.19 202 SER A CA 1
ATOM 1570 C C . SER A 1 202 ? 15.406 -8.185 1.855 1.00 82.19 202 SER A C 1
ATOM 1572 O O . SER A 1 202 ? 16.493 -7.616 2.021 1.00 82.19 202 SER A O 1
ATOM 1574 N N . PRO A 1 203 ? 14.287 -7.478 1.616 1.00 83.94 203 PRO A N 1
ATOM 1575 C CA . PRO A 1 203 ? 14.269 -6.017 1.602 1.00 83.94 203 PRO A CA 1
ATOM 1576 C C . PRO A 1 203 ? 14.957 -5.348 2.804 1.00 83.94 203 PRO A C 1
ATOM 1578 O O . PRO A 1 203 ? 15.548 -4.280 2.662 1.00 83.94 203 PRO A O 1
ATOM 1581 N N . LYS A 1 204 ? 14.912 -5.976 3.985 1.00 71.50 204 LYS A N 1
ATOM 1582 C CA . LYS A 1 204 ? 15.567 -5.478 5.204 1.00 71.50 204 LYS A CA 1
ATOM 1583 C C . LYS A 1 204 ? 17.093 -5.560 5.149 1.00 71.50 204 LYS A C 1
ATOM 1585 O O . LYS A 1 204 ? 17.760 -4.691 5.713 1.00 71.50 204 LYS A O 1
ATOM 1590 N N . ASP A 1 205 ? 17.642 -6.568 4.480 1.00 73.12 205 ASP A N 1
ATOM 1591 C CA . ASP A 1 205 ? 19.093 -6.711 4.349 1.00 73.12 205 ASP A CA 1
ATOM 1592 C C . ASP A 1 205 ? 19.660 -5.555 3.526 1.00 73.12 205 ASP A C 1
ATOM 1594 O O . ASP A 1 205 ? 20.698 -5.017 3.892 1.00 73.12 205 ASP A O 1
ATOM 1598 N N . LEU A 1 206 ? 18.935 -5.085 2.500 1.00 70.75 206 LEU A N 1
ATOM 1599 C CA . LEU A 1 206 ? 19.339 -3.909 1.718 1.00 70.75 206 LEU A CA 1
ATOM 1600 C C . LEU A 1 206 ? 19.380 -2.616 2.540 1.00 70.75 206 LEU A C 1
ATOM 1602 O O . LEU A 1 206 ? 20.183 -1.741 2.245 1.00 70.75 206 LEU A O 1
ATOM 1606 N N . LEU A 1 207 ? 18.541 -2.491 3.572 1.00 67.94 207 LEU A N 1
ATOM 1607 C CA . LEU A 1 207 ? 18.538 -1.324 4.466 1.00 67.94 207 LEU A CA 1
ATOM 1608 C C . LEU A 1 207 ? 19.702 -1.336 5.462 1.00 67.94 207 LEU A C 1
ATOM 1610 O O . LEU A 1 207 ? 20.012 -0.304 6.047 1.00 67.94 207 LEU A O 1
ATOM 1614 N N . SER A 1 208 ? 20.289 -2.511 5.698 1.00 58.34 208 SER A N 1
ATOM 1615 C CA . SER A 1 208 ? 21.388 -2.714 6.650 1.00 58.34 208 SER A CA 1
ATOM 1616 C C . SER A 1 208 ? 22.761 -2.632 5.974 1.00 58.34 208 SER A C 1
ATOM 1618 O O . SER A 1 208 ? 23.782 -2.673 6.656 1.00 58.34 208 SER A O 1
ATOM 1620 N N . LEU A 1 209 ? 22.790 -2.532 4.642 1.00 56.66 209 LEU A N 1
ATOM 1621 C CA . LEU A 1 209 ? 23.995 -2.231 3.883 1.00 56.66 209 LEU A CA 1
ATOM 1622 C C . LEU A 1 209 ? 24.279 -0.734 4.033 1.00 56.66 209 LEU A C 1
ATOM 1624 O O . LEU A 1 209 ? 23.635 0.093 3.389 1.00 56.66 209 LEU A O 1
ATOM 1628 N N . ASP A 1 210 ? 25.235 -0.386 4.896 1.00 45.34 210 ASP A N 1
ATOM 1629 C CA . ASP A 1 210 ? 25.855 0.941 4.882 1.00 45.34 210 ASP A CA 1
ATOM 1630 C C . ASP A 1 210 ? 26.261 1.305 3.438 1.00 45.34 210 ASP A C 1
ATOM 1632 O O . ASP A 1 210 ? 26.667 0.437 2.656 1.00 45.34 210 ASP A O 1
ATOM 1636 N N . GLY A 1 211 ? 26.151 2.593 3.085 1.00 45.69 211 GLY A N 1
ATOM 1637 C CA . GLY A 1 211 ? 26.253 3.150 1.720 1.00 45.69 211 GLY A CA 1
ATOM 1638 C C . GLY A 1 211 ? 27.531 2.844 0.914 1.00 45.69 211 GLY A C 1
ATOM 1639 O O . GLY A 1 211 ? 27.656 3.270 -0.236 1.00 45.69 211 GLY A O 1
ATOM 1640 N N . ASP A 1 212 ? 28.455 2.064 1.469 1.00 41.50 212 ASP A N 1
ATOM 1641 C CA . ASP A 1 212 ? 29.673 1.585 0.823 1.00 41.50 212 ASP A CA 1
ATOM 1642 C C . ASP A 1 212 ? 29.486 0.297 -0.004 1.00 41.50 212 ASP A C 1
ATOM 1644 O O . ASP A 1 212 ? 30.286 0.057 -0.905 1.00 41.50 212 ASP A O 1
ATOM 1648 N N . GLU A 1 213 ? 28.471 -0.550 0.232 1.00 43.00 213 GLU A N 1
ATOM 1649 C CA . GLU A 1 213 ? 28.255 -1.748 -0.619 1.00 43.00 213 GLU A CA 1
ATOM 1650 C C . GLU A 1 213 ? 27.401 -1.470 -1.863 1.00 43.00 213 GLU A C 1
ATOM 1652 O O . GLU A 1 213 ? 27.653 -2.049 -2.924 1.00 43.00 213 GLU A O 1
ATOM 1657 N N . ILE A 1 214 ? 26.446 -0.538 -1.779 1.00 43.78 214 ILE A N 1
ATOM 1658 C CA . ILE A 1 214 ? 25.650 -0.115 -2.943 1.00 43.78 214 ILE A CA 1
ATOM 1659 C C . ILE A 1 214 ? 26.568 0.578 -3.967 1.00 43.78 214 ILE A C 1
ATOM 1661 O O . ILE A 1 214 ? 26.531 0.242 -5.152 1.00 43.78 214 ILE A O 1
ATOM 1665 N N . SER A 1 215 ? 27.501 1.418 -3.500 1.00 37.59 215 SER A N 1
ATOM 1666 C CA . SER A 1 215 ? 28.530 2.073 -4.325 1.00 37.59 215 SER A CA 1
ATOM 1667 C C . SER A 1 215 ? 29.625 1.119 -4.838 1.00 37.59 215 SER A C 1
ATOM 1669 O O . SER A 1 215 ? 30.137 1.298 -5.949 1.00 37.59 215 SER A O 1
ATOM 1671 N N . LYS A 1 216 ? 29.949 0.050 -4.097 1.00 36.66 216 LYS A N 1
ATOM 1672 C CA . LYS A 1 216 ? 30.880 -0.999 -4.563 1.00 36.66 216 LYS A CA 1
ATOM 1673 C C . LYS A 1 216 ? 30.283 -1.920 -5.627 1.00 36.66 216 LYS A C 1
ATOM 1675 O O . LYS A 1 216 ? 31.021 -2.421 -6.471 1.00 36.66 216 LYS A O 1
ATOM 1680 N N . SER A 1 217 ? 28.961 -2.109 -5.656 1.00 38.44 217 SER A N 1
ATOM 1681 C CA . SER A 1 217 ? 28.319 -2.855 -6.753 1.00 38.44 217 SER A CA 1
ATOM 1682 C C . SER A 1 217 ? 28.246 -2.047 -8.060 1.00 38.44 217 SER A C 1
ATOM 1684 O O . SER A 1 217 ? 28.243 -2.636 -9.139 1.00 38.44 217 SER A O 1
ATOM 1686 N N . ILE A 1 218 ? 28.298 -0.710 -7.967 1.00 41.09 218 ILE A N 1
ATOM 1687 C CA . ILE A 1 218 ? 28.351 0.224 -9.106 1.00 41.09 218 ILE A CA 1
ATOM 1688 C C . ILE A 1 218 ? 29.765 0.292 -9.728 1.00 41.09 218 ILE A C 1
ATOM 1690 O O . ILE A 1 218 ? 29.917 0.623 -10.902 1.00 41.09 218 ILE A O 1
ATOM 1694 N N . THR A 1 219 ? 30.823 -0.086 -9.001 1.00 30.81 219 THR A N 1
ATOM 1695 C CA . THR A 1 219 ? 32.224 0.090 -9.448 1.00 30.81 219 THR A CA 1
ATOM 1696 C C . THR A 1 219 ? 32.868 -1.123 -10.127 1.00 30.81 219 THR A C 1
ATOM 1698 O O . THR A 1 219 ? 33.985 -1.009 -10.626 1.00 30.81 219 THR A O 1
ATOM 1701 N N . ASN A 1 220 ? 32.165 -2.252 -10.273 1.00 28.67 220 ASN A N 1
ATOM 1702 C CA . ASN A 1 220 ? 32.661 -3.404 -11.046 1.00 28.67 220 ASN A CA 1
ATOM 1703 C C . ASN A 1 220 ? 32.285 -3.364 -12.542 1.00 28.67 220 ASN A C 1
ATOM 1705 O O . ASN A 1 220 ? 32.221 -4.402 -13.197 1.00 28.67 220 ASN A O 1
ATOM 1709 N N . SER A 1 221 ? 32.108 -2.167 -13.107 1.00 32.28 221 SER A N 1
ATOM 1710 C CA . SER A 1 221 ? 32.239 -1.952 -14.552 1.00 32.28 221 SER A CA 1
ATOM 1711 C C . SER A 1 221 ? 33.630 -1.394 -14.824 1.00 32.28 221 SER A C 1
ATOM 1713 O O . SER A 1 221 ? 33.908 -0.205 -14.689 1.00 32.28 221 SER A O 1
ATOM 1715 N N . THR A 1 222 ? 34.537 -2.307 -15.143 1.00 30.50 222 THR A N 1
ATOM 1716 C CA . THR A 1 222 ? 35.919 -2.042 -15.519 1.00 30.50 222 THR A CA 1
ATOM 1717 C C . THR A 1 222 ? 35.942 -1.115 -16.735 1.00 30.50 222 THR A C 1
ATOM 1719 O O . THR A 1 222 ? 35.602 -1.536 -17.835 1.00 30.50 222 THR A O 1
ATOM 1722 N N . CYS A 1 223 ? 36.396 0.125 -16.568 1.00 27.47 223 CYS A N 1
ATOM 1723 C CA . CYS A 1 223 ? 36.896 0.921 -17.685 1.00 27.47 223 CYS A CA 1
ATOM 1724 C C . CYS A 1 223 ? 38.423 0.957 -17.576 1.00 27.47 223 CYS A C 1
ATOM 1726 O O . CYS A 1 223 ? 39.025 1.867 -17.008 1.00 27.47 223 CYS A O 1
ATOM 1728 N N . LEU A 1 224 ? 39.048 -0.120 -18.055 1.00 28.94 224 LEU A N 1
ATOM 1729 C CA . LEU A 1 224 ? 40.477 -0.174 -18.327 1.00 28.94 224 LEU A CA 1
ATOM 1730 C C . LEU A 1 224 ? 40.702 0.225 -19.793 1.00 28.94 224 LEU A C 1
ATOM 1732 O O . LEU A 1 224 ? 40.320 -0.524 -20.687 1.00 28.94 224 LEU A O 1
ATOM 1736 N N . ARG A 1 225 ? 41.470 1.318 -19.963 1.00 28.42 225 ARG A N 1
ATOM 1737 C CA . ARG A 1 225 ? 42.367 1.656 -21.096 1.00 28.42 225 ARG A CA 1
ATOM 1738 C C . ARG A 1 225 ? 41.715 2.171 -22.404 1.00 28.42 225 ARG A C 1
ATOM 1740 O O . ARG A 1 225 ? 40.657 1.711 -22.784 1.00 28.42 225 ARG A O 1
ATOM 1747 N N . LEU A 1 226 ? 42.287 3.119 -23.164 1.00 26.34 226 LEU A N 1
ATOM 1748 C CA . LEU A 1 226 ? 43.688 3.521 -23.382 1.00 26.34 226 LEU A CA 1
ATOM 1749 C C . LEU A 1 226 ? 43.835 5.014 -23.762 1.00 26.34 226 LEU A C 1
ATOM 1751 O O . LEU A 1 226 ? 42.938 5.625 -24.327 1.00 26.34 226 LEU A O 1
ATOM 1755 N N . SER A 1 227 ? 45.043 5.508 -23.490 1.00 31.25 227 SER A N 1
ATOM 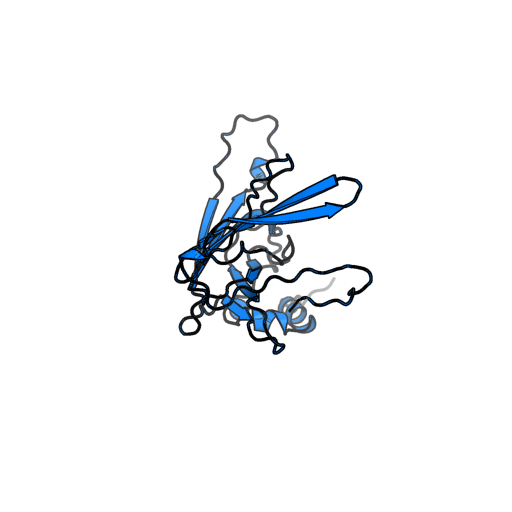1756 C CA . SER A 1 227 ? 45.755 6.680 -24.022 1.00 31.25 227 SER A CA 1
ATOM 1757 C C . SER A 1 227 ? 45.396 7.187 -25.429 1.00 31.25 227 SER A C 1
ATOM 1759 O O . SER A 1 227 ? 45.342 6.391 -26.370 1.00 31.25 227 SER A O 1
ATOM 1761 N N . GLN A 1 228 ? 45.423 8.513 -25.586 1.00 35.09 228 GLN A N 1
ATOM 1762 C CA . GLN A 1 228 ? 46.480 9.238 -26.313 1.00 35.09 228 GLN A CA 1
ATOM 1763 C C . GLN A 1 228 ? 46.770 10.559 -25.601 1.00 35.09 228 GLN A C 1
ATOM 1765 O O . GLN A 1 228 ? 45.802 11.147 -25.070 1.00 35.09 228 GLN A O 1
#

Organism: NCBI:txid6186

Sequence (228 aa):
MLSNKPQGGTWAYRVVLNQITSQHLHEYMCKANNSLGSVNQKLEVTVAPAPPKILSSNSTEFADYYLLHWTTNSRAPLKNVTVTISEISANTESSAGSSIVPRSPVLHERVFNLEDDKIDTTSTVIQHIQSNSTNLKQIWHHLPNLSSDTRHDISLSVCNTYACSKSSALNSRFGSSSSRFTFKTPEFDGSNKINPSLLQRSPKDLLSLDGDEISKSITNSTCLRLSQ

Foldseek 3Di:
DQDPDADVNHRDGDDDDPPDDPVQQAKDWDWDADPVGIDIDIDGDHQEKAAKDWDDDQEDLAQFKDKTKIKIFHPFQWFKKKKKKWKQAPVQVPDPDDPDDRDGTDIDIDMAGRPPVRGDQQKDWDPDPPDPDTSMIMMIGIRGGHHGQIKMFIKMWIGGPPDIHIHDPPPDPDDDDSPGRMHHHHHDPPQRHDDVVVSSHHSVVVVVPDPVVVVVSSPPPDPDDDDD

Radius of gyration: 23.09 Å; chains: 1; bounding box: 68×48×69 Å

pLDDT: mean 74.71, std 21.08, range [26.34, 95.69]

Secondary structure (DSSP, 8-state):
----S-BTTB--------S--GGG-SEEEEEEEETTEEEEEEEE--SSPPPPEE-S-SB-S-TTEEEEEEEEE-SSPEEEEEEEEEEEEGGGTS-TT---PPPPPEEEEEEEE--GGG--TTEEEE----SS---EEEEEEEEESPPTTEEEEEEEEEEESS-EEE------SS------EEEEPPPP-SS-SPPTTGGGS-HHHHHHS-THHHHHHHS-S-------

=== Feature glossary ===
Reading guide. The protein is described through the following features:

Foldseek 3Di. A 3Di character summarizes, for each residue, the relative orientation of the Cα frame of its nearest spatial neighbor. Because it encodes fold topology rather than chemistry, 3Di alignments detect remote structural similarity that sequence alignment misses.

Contact-map, Ramachandran, and PAE plots. Plot images: a contact map (which residues are close in 3D, as an N×N binary image), a Ramachandran scatter (backbone torsion angles, revealing secondary-structure composition at a glance), and — for AlphaFold structures — a PAE heatmap (pairwise prediction confidence).

Radius of gyration, Cα contacts, bounding box. Radius of gyration (Rg) is the root-mean-square distance of Cα atoms from their centroid — a single number for overall size and compactness. A globular domain of N residues has Rg ≈ 2.2·N^0.38 Å; an extended or disordered chain has a much larger Rg. The Cα contact count is the number of residue pairs whose Cα atoms are within 8 Å and are more than four positions apart in sequence — a standard proxy for tertiary packing density. The bounding box is the smallest axis-aligned box enclosing all Cα atoms.

Secondary structure (8-state, DSSP). Eight-state secondary structure (DSSP): H is the canonical α-helix, G the tighter 3₁₀-helix, I the wider π-helix; E/B are β-structure, T and S are turns and bends, and '-' is everything else. DSSP derives these from the pattern of main-chain N–H···O=C hydrogen bonds, not from the sequence.

B-factor. B-factor (Debye–Waller factor) reflects atomic displacement in the crystal lattice. It is an experimental observable (units Å²), not a prediction; low values mean the atom is pinned down, high values mean it moves or is heterogeneous across the crystal.

pLDDT. pLDDT is the predicted lDDT-Cα score: AlphaFold's confidence that the local environment of each residue (all inter-atomic distances within 15 Å) is correctly placed. It is a per-residue number between 0 and 100, with higher meaning more reliable.

Nearest PDB structures. Nearest PDB neighbors are the top structural matches found by Foldseek when searching this structure against the entire Protein Data Bank. Each hit reports a TM-score (0 to 1; >0.5 almost always implies the same fold) and an E-value. These are *structural* homologs — they may share no detectable sequence similarity.

Solvent-accessible surface area. Accessible surface area quantifies burial. A residue with SASA near zero is packed into the hydrophobic core; one with SASA >100 Å² sits on the surface. Computed here via the Shrake–Rupley numerical algorithm with a 1.4 Å probe.

Rendered structure images. Structure images are PyMOL renders from six orthogonal camera directions. Cartoon representation draws helices as coils and strands as arrows; sticks shows the backbone as bonds; surface shows the solvent-excluded envelope. Rainbow coloring maps sequence position to hue (blue→red, N→C); chain coloring assigns a distinct color per polypeptide.

Backbone torsions (φ/ψ). φ (phi) and ψ (psi) are the two rotatable backbone dihedrals per residue: φ is the C(i-1)–N–Cα–C torsion, ψ is the N–Cα–C–N(i+1) torsion, both in degrees on (−180°, 180°]. α-helical residues cluster near (−60°, −45°); β-strand residues near (−120°, +130°). A Ramachandran plot is simply a scatter of (φ, ψ) for every residue.

Predicted aligned error. Predicted Aligned Error (PAE) is an AlphaFold confidence matrix: entry (i, j) is the expected error in the position of residue j, in ångströms, when the prediction is superimposed on the true structure at residue i. Low PAE within a block of residues means that block is internally rigid and well-predicted; high PAE between two blocks means their relative placement is uncertain even if each block individually is confident.

mmCIF coordinates. Structure coordinates are given as an mmCIF _atom_site loop: one row per atom with element, residue name, chain id, sequence number, and x/y/z position in Å. Only the four main-chain atoms per residue are included here; side chains are omitted to keep the record compact.

InterPro / GO / CATH / organism. Database cross-references. InterPro integrates a dozen domain/family signature databases into unified entries with residue-range hits. GO terms attach function/process/location labels with evidence codes. CATH codes position the fold in a four-level structural taxonomy. Organism is the NCBI-taxonomy species name.

Secondary structure (3-state, P-SEA). SS3 is a coarse helix/strand/coil call (letters a/b/c) made by the P-SEA algorithm from inter-Cα distances and dihedrals. It is less detailed than DSSP but needs only Cα positions.

Sequence. Sequence gives the chain of amino acids in standard one-letter code (A=alanine, C=cysteine, …, Y=tyrosine), read N→C. It is the only feature that is directly encoded by the gene; all structural features are derived from the folded form of this sequence.